Protein AF-A0A2S5KW12-F1 (afdb_monomer)

Sequence (351 aa):
MWIYDTLNYRIAWANEAGLQLWDSPHLQELSSRDFRLDMSRAVYLTLCQYLEEFRQGERLLKWWTLTPHGQPKRVLCQFSGIVMEDGHMAMLCEAPYQELASPAPARSASQSTMVALFGPQQQLISSNPIFNQTFRYQISQLRDLLEEDAECRFVLNQLQNHPVQINERVLSTSIGKRWHRLEFRYLDNHRSQLLLQAEDIHEQKVQEALAHRDSLTGLLSQPDFFAISTRQIASHAQLTLWRCQNWSAWQQSVGLSRSLRTIKLLADSLQQYLPALSPCTYLGKGDFLAVITPSTYTDRRYDTQLLAQAWIPARDNLGSPLRCPDYQCQQIPLAEHQFDLARAFDLLHQN

Structure (mmCIF, N/CA/C/O backbone):
data_AF-A0A2S5KW12-F1
#
_entry.id   AF-A0A2S5KW12-F1
#
loop_
_atom_site.group_PDB
_atom_site.id
_atom_site.type_symbol
_atom_site.label_atom_id
_atom_site.label_alt_id
_atom_site.label_comp_id
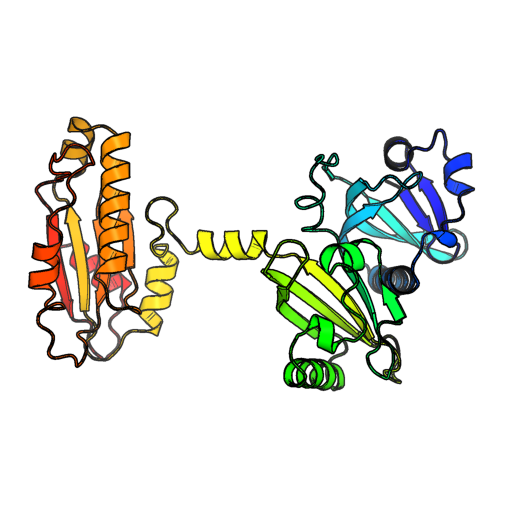_atom_site.label_asym_id
_atom_site.label_entity_id
_atom_site.label_seq_id
_atom_site.pdbx_PDB_ins_code
_atom_site.Cartn_x
_atom_site.Cartn_y
_atom_site.Cartn_z
_atom_site.occupancy
_atom_site.B_iso_or_equiv
_atom_site.auth_seq_id
_atom_site.auth_comp_id
_atom_site.auth_asym_id
_atom_site.auth_atom_id
_atom_site.pdbx_PDB_model_num
ATOM 1 N N . MET A 1 1 ? -11.799 18.143 11.447 1.00 94.88 1 MET A N 1
ATOM 2 C CA . MET A 1 1 ? -11.082 17.536 12.587 1.00 94.88 1 MET A CA 1
ATOM 3 C C . MET A 1 1 ? -12.104 16.962 13.550 1.00 94.88 1 MET A C 1
ATOM 5 O O . MET A 1 1 ? -13.139 17.591 13.756 1.00 94.88 1 MET A O 1
ATOM 9 N N . TRP A 1 2 ? -11.845 15.786 14.110 1.00 97.31 2 TRP A N 1
ATOM 10 C CA . TRP A 1 2 ? -12.689 15.167 15.134 1.00 97.31 2 TRP A CA 1
ATOM 11 C C . TRP A 1 2 ? -11.847 14.315 16.086 1.00 97.31 2 TRP A C 1
ATOM 13 O O . TRP A 1 2 ? -10.724 13.946 15.754 1.00 97.31 2 TRP A O 1
ATOM 23 N N . ILE A 1 3 ? -12.385 14.015 17.265 1.00 97.75 3 ILE A N 1
ATOM 24 C CA . ILE A 1 3 ? -11.786 13.106 18.245 1.00 97.75 3 ILE A CA 1
ATOM 25 C C . ILE A 1 3 ? -12.621 11.832 18.259 1.00 97.75 3 ILE A C 1
ATOM 27 O O . ILE A 1 3 ? -13.807 11.867 18.595 1.00 97.75 3 ILE A O 1
ATOM 31 N N . TYR A 1 4 ? -12.004 10.717 17.884 1.00 96.81 4 TYR A N 1
ATOM 32 C CA . TYR A 1 4 ? -12.604 9.394 17.975 1.00 96.81 4 TYR A CA 1
ATOM 33 C C . TYR A 1 4 ? -12.149 8.705 19.263 1.00 96.81 4 TYR A C 1
ATOM 35 O O . TYR A 1 4 ? -10.964 8.442 19.473 1.00 96.81 4 TYR A O 1
ATOM 43 N N . ASP A 1 5 ? -13.110 8.421 20.132 1.00 95.44 5 ASP A N 1
ATOM 44 C CA . ASP A 1 5 ? -12.923 7.696 21.378 1.00 95.44 5 ASP A CA 1
ATOM 45 C C . ASP A 1 5 ? -13.082 6.198 21.097 1.00 95.44 5 ASP A C 1
ATOM 47 O O . ASP A 1 5 ? -14.186 5.647 21.120 1.00 95.44 5 ASP A O 1
ATOM 51 N N . THR A 1 6 ? -11.962 5.549 20.771 1.00 94.12 6 THR A N 1
ATOM 52 C CA . THR A 1 6 ? -11.919 4.137 20.367 1.00 94.12 6 THR A CA 1
ATOM 53 C C . THR A 1 6 ? -12.461 3.200 21.443 1.00 94.12 6 THR A C 1
ATOM 55 O O . THR A 1 6 ? -13.082 2.196 21.104 1.00 94.12 6 THR A O 1
ATOM 58 N N . LEU A 1 7 ? -12.254 3.510 22.728 1.00 92.12 7 LEU A N 1
ATOM 59 C CA . LEU A 1 7 ? -12.681 2.642 23.830 1.00 92.12 7 LEU A CA 1
ATOM 60 C C . LEU A 1 7 ? -14.199 2.679 24.038 1.00 92.12 7 LEU A C 1
ATOM 62 O O . LEU A 1 7 ? -14.791 1.660 24.390 1.00 92.12 7 LEU A O 1
ATOM 66 N N . ASN A 1 8 ? -14.826 3.827 23.766 1.00 92.38 8 ASN A N 1
ATOM 67 C CA . ASN A 1 8 ? -16.270 4.023 23.910 1.00 92.38 8 ASN A CA 1
ATOM 68 C C . ASN A 1 8 ? -17.037 4.012 22.577 1.00 92.38 8 ASN A C 1
ATOM 70 O O . ASN A 1 8 ? -18.249 4.213 22.578 1.00 92.38 8 ASN A O 1
ATOM 74 N N . TYR A 1 9 ? -16.357 3.762 21.452 1.00 93.56 9 TYR A N 1
ATOM 75 C CA . TYR A 1 9 ? -16.940 3.675 20.107 1.00 93.56 9 TYR A CA 1
ATOM 76 C C . TYR A 1 9 ? -17.777 4.898 19.715 1.00 93.56 9 TYR A C 1
ATOM 78 O O . TYR A 1 9 ? -18.884 4.771 19.187 1.00 93.56 9 TYR A O 1
ATOM 86 N N . ARG A 1 10 ? -17.258 6.098 19.987 1.00 94.00 10 ARG A N 1
ATOM 87 C CA . ARG A 1 10 ? -17.966 7.357 19.720 1.00 94.00 10 ARG A CA 1
ATOM 88 C C . ARG A 1 10 ? -17.038 8.437 19.195 1.00 94.00 10 ARG A C 1
ATOM 90 O O . ARG A 1 10 ? -15.837 8.427 19.448 1.00 94.00 10 ARG A O 1
ATOM 97 N N . ILE A 1 11 ? -17.618 9.430 18.535 1.00 95.69 11 ILE A N 1
ATOM 98 C CA . ILE A 1 11 ? -16.925 10.685 18.243 1.00 95.69 11 ILE A CA 1
ATOM 99 C C . ILE A 1 11 ? -17.213 11.650 19.392 1.00 95.69 11 ILE A C 1
ATOM 101 O O . ILE A 1 11 ? -18.321 12.165 19.520 1.00 95.69 11 ILE A O 1
ATOM 105 N N . ALA A 1 12 ? -16.227 11.872 20.258 1.00 95.94 12 ALA A N 1
ATOM 106 C CA . ALA A 1 12 ? -16.391 12.692 21.460 1.00 95.94 12 ALA A CA 1
ATOM 107 C C . ALA A 1 12 ? -16.462 14.195 21.145 1.00 95.94 12 ALA A C 1
ATOM 109 O O . ALA A 1 12 ? -17.078 14.960 21.882 1.00 95.94 12 ALA A O 1
ATOM 110 N N . TRP A 1 13 ? -15.833 14.617 20.048 1.00 97.12 13 TRP A N 1
ATOM 111 C CA . TRP A 1 13 ? -15.790 16.011 19.624 1.00 97.12 13 TRP A CA 1
ATOM 112 C C . TRP A 1 13 ? -15.554 16.121 18.116 1.00 97.12 13 TRP A C 1
ATOM 114 O O . TRP A 1 13 ? -14.866 15.285 17.532 1.00 97.12 13 TRP A O 1
ATOM 124 N N . ALA A 1 14 ? -16.068 17.173 17.485 1.00 97.44 14 ALA A N 1
ATOM 125 C CA . ALA A 1 14 ? -15.759 17.540 16.107 1.00 97.44 14 ALA A CA 1
ATOM 126 C C . ALA A 1 14 ? -15.893 19.054 15.917 1.00 97.44 14 ALA A C 1
ATOM 128 O O . ALA A 1 14 ? -16.749 19.686 16.537 1.00 97.44 14 ALA A O 1
ATOM 129 N N . ASN A 1 15 ? -15.079 19.624 15.027 1.00 96.25 15 ASN A N 1
ATOM 130 C CA . ASN A 1 15 ? -15.312 20.982 14.533 1.00 96.25 15 ASN A CA 1
ATOM 131 C C . ASN A 1 15 ? -16.384 20.993 13.429 1.00 96.25 15 ASN A C 1
ATOM 133 O O . ASN A 1 15 ? -16.793 19.938 12.950 1.00 96.25 15 ASN A O 1
ATOM 137 N N . GLU A 1 16 ? -16.791 22.180 12.972 1.00 95.56 16 GLU A N 1
ATOM 138 C CA . GLU A 1 16 ? -17.826 22.340 11.934 1.00 95.56 16 GLU A CA 1
ATOM 139 C C . GLU A 1 16 ? -17.539 21.528 10.663 1.00 95.56 16 GLU A C 1
ATOM 141 O O . GLU A 1 16 ? -18.400 20.792 10.187 1.00 95.56 16 GLU A O 1
ATOM 146 N N . ALA A 1 17 ? -16.305 21.577 10.152 1.00 93.00 17 ALA A N 1
ATOM 147 C CA . ALA A 1 17 ? -15.907 20.781 8.990 1.00 93.00 17 ALA A CA 1
ATOM 148 C C . ALA A 1 17 ? -15.962 19.264 9.266 1.00 93.00 17 ALA A C 1
ATOM 150 O O . ALA A 1 17 ? -16.296 18.478 8.385 1.00 93.00 17 ALA A O 1
ATOM 151 N N . GLY A 1 18 ? -15.655 18.834 10.494 1.00 93.88 18 GLY A N 1
ATOM 152 C CA . GLY A 1 18 ? -15.816 17.448 10.929 1.00 93.88 18 GLY A CA 1
ATOM 153 C C . GLY A 1 18 ? -17.284 17.018 10.973 1.00 93.88 18 GLY A C 1
ATOM 154 O O . GLY A 1 18 ? -17.602 15.929 10.506 1.00 93.88 18 GLY A O 1
ATOM 155 N N . LEU A 1 19 ? -18.182 17.879 11.460 1.00 95.06 19 LEU A N 1
ATOM 156 C CA . LEU A 1 19 ? -19.628 17.626 11.448 1.00 95.06 19 LEU A CA 1
ATOM 157 C C . LEU A 1 19 ? -20.152 17.462 10.016 1.00 95.06 19 LEU A C 1
ATOM 159 O O . LEU A 1 19 ? -20.868 16.503 9.737 1.00 95.06 19 LEU A O 1
ATOM 163 N N . GLN A 1 20 ? -19.727 18.334 9.097 1.00 92.62 20 GLN A N 1
ATOM 164 C CA . GLN A 1 20 ? -20.056 18.224 7.671 1.00 92.62 20 GLN A CA 1
ATOM 165 C C . GLN A 1 20 ? -19.516 16.928 7.055 1.00 92.62 20 GLN A C 1
ATOM 167 O O . GLN A 1 20 ? -20.229 16.233 6.334 1.00 92.62 20 GLN A O 1
ATOM 172 N N . LEU A 1 21 ? -18.268 16.559 7.363 1.00 91.06 21 LEU A N 1
ATOM 173 C CA . LEU A 1 21 ? -17.680 15.312 6.875 1.00 91.06 21 LEU A CA 1
ATOM 174 C C . LEU A 1 21 ? -18.490 14.094 7.338 1.00 91.06 21 LEU A C 1
ATOM 176 O O . LEU A 1 21 ? -18.748 13.194 6.538 1.00 91.06 21 LEU A O 1
ATOM 180 N N . TRP A 1 22 ? -18.937 14.093 8.592 1.00 92.62 22 TRP A N 1
ATOM 181 C CA . TRP A 1 22 ? -19.727 13.018 9.188 1.00 92.62 22 TRP A CA 1
ATOM 182 C C . TRP A 1 22 ? -21.242 13.116 8.932 1.00 92.62 22 TRP A C 1
ATOM 184 O O . TRP A 1 22 ? -21.995 12.323 9.501 1.00 92.62 22 TRP A O 1
ATOM 194 N N . ASP A 1 23 ? -21.699 14.047 8.087 1.00 93.19 23 ASP A N 1
ATOM 195 C CA . ASP A 1 23 ? -23.122 14.323 7.829 1.00 93.19 23 ASP A CA 1
ATOM 196 C C . ASP A 1 23 ? -23.934 14.438 9.131 1.00 93.19 23 ASP A C 1
ATOM 198 O O . ASP A 1 23 ? -24.926 13.737 9.353 1.00 93.19 23 ASP A O 1
ATOM 202 N N . SER A 1 24 ? -23.460 15.278 10.048 1.00 94.81 24 SER A N 1
ATOM 203 C CA . SER A 1 24 ? -24.107 15.545 11.330 1.00 94.81 24 SER A CA 1
ATOM 204 C C . SER A 1 24 ? -24.544 17.009 11.430 1.00 94.81 24 SER A C 1
ATOM 206 O O . SER A 1 24 ? -23.748 17.897 11.114 1.00 94.81 24 SER A O 1
ATOM 208 N N . PRO A 1 25 ? -25.777 17.298 11.888 1.00 93.75 25 PRO A N 1
ATOM 209 C CA . PRO A 1 25 ? -26.252 18.669 12.047 1.00 93.75 25 PRO A CA 1
ATOM 210 C C . PRO A 1 25 ? -25.594 19.399 13.226 1.00 93.75 25 PRO A C 1
ATOM 212 O O . PRO A 1 25 ? -25.503 20.624 13.205 1.00 93.75 25 PRO A O 1
ATOM 215 N N . HIS A 1 26 ? -25.154 18.680 14.264 1.00 95.75 26 HIS A N 1
ATOM 216 C CA . HIS A 1 26 ? -24.514 19.260 15.446 1.00 95.75 26 HIS A CA 1
ATOM 217 C C . HIS A 1 26 ? -23.807 18.191 16.287 1.00 95.75 26 HIS A C 1
ATOM 219 O O . HIS A 1 26 ? -24.162 17.013 16.262 1.00 95.75 26 HIS A O 1
ATOM 225 N N . LEU A 1 27 ? -22.857 18.623 17.121 1.00 96.44 27 LEU A N 1
ATOM 226 C CA . LEU A 1 27 ? -22.022 17.728 17.927 1.00 96.44 27 LEU A CA 1
ATOM 227 C C . LEU A 1 27 ? -22.822 16.744 18.792 1.00 96.44 27 LEU A C 1
ATOM 229 O O . LEU A 1 27 ? -22.478 15.570 18.855 1.00 96.44 27 LEU A O 1
ATOM 233 N N . GLN A 1 28 ? -23.914 17.197 19.412 1.00 96.00 28 GLN A N 1
ATOM 234 C CA . GLN A 1 28 ? -24.721 16.334 20.277 1.00 96.00 28 GLN A CA 1
ATOM 235 C C . GLN A 1 28 ? -25.308 15.119 19.537 1.00 96.00 28 GLN A C 1
ATOM 237 O O . GLN A 1 28 ? -25.414 14.050 20.130 1.00 96.00 28 GLN A O 1
ATOM 242 N N . GLU A 1 29 ? -25.653 15.257 18.251 1.00 95.56 29 GLU A N 1
ATOM 243 C CA . GLU A 1 29 ? -26.130 14.131 17.445 1.00 95.56 29 GLU A CA 1
ATOM 244 C C . GLU A 1 29 ? -24.957 13.202 17.123 1.00 95.56 29 GLU A C 1
ATOM 246 O O . GLU A 1 29 ? -25.038 12.011 17.419 1.00 95.56 29 GLU A O 1
ATOM 251 N N . LEU A 1 30 ? -23.834 13.745 16.634 1.00 94.94 30 LEU A N 1
ATOM 252 C CA . LEU A 1 30 ? -22.656 12.951 16.275 1.00 94.94 30 LEU A CA 1
ATOM 253 C C . LEU A 1 30 ? -22.110 12.125 17.449 1.00 94.94 30 LEU A C 1
ATOM 255 O O . LEU A 1 30 ? -21.782 10.951 17.282 1.00 94.94 30 LEU A O 1
ATOM 259 N N . SER A 1 31 ? -22.039 12.723 18.638 1.00 94.12 31 SER A N 1
ATOM 260 C CA . SER A 1 31 ? -21.538 12.069 19.851 1.00 94.12 31 SER A CA 1
ATOM 261 C C . SER A 1 31 ? -22.504 11.050 20.450 1.00 94.12 31 SER A C 1
ATOM 263 O O . SER A 1 31 ? -22.084 10.244 21.279 1.00 94.12 31 SER A O 1
ATOM 265 N N . SER A 1 32 ? -23.776 11.072 20.043 1.00 92.81 32 SER A N 1
ATOM 266 C CA . SER A 1 32 ? -24.777 10.080 20.453 1.00 92.81 32 SER A CA 1
ATOM 267 C C . SER A 1 32 ? -24.775 8.816 19.587 1.00 92.81 32 SER A C 1
ATOM 269 O O . SER A 1 32 ? -25.374 7.814 19.978 1.00 92.81 32 SER A O 1
ATOM 271 N N . ARG A 1 33 ? -24.101 8.842 18.427 1.00 91.25 33 ARG A N 1
ATOM 272 C CA . ARG A 1 33 ? -23.994 7.683 17.533 1.00 91.25 33 ARG A CA 1
ATOM 273 C C . ARG A 1 33 ? -23.162 6.578 18.185 1.00 91.25 33 ARG A C 1
ATOM 275 O O . ARG A 1 33 ? -22.079 6.840 18.706 1.00 91.25 33 ARG A O 1
ATOM 282 N N . ASP A 1 34 ? -23.644 5.342 18.090 1.00 86.19 34 ASP A N 1
ATOM 283 C CA . ASP A 1 34 ? -22.898 4.154 18.508 1.00 86.19 34 ASP A CA 1
ATOM 284 C C . ASP A 1 34 ? -22.205 3.514 17.301 1.00 86.19 34 ASP A C 1
ATOM 286 O O . ASP A 1 34 ? -22.849 2.890 16.458 1.00 86.19 34 ASP A O 1
ATOM 290 N N . PHE A 1 35 ? -20.881 3.653 17.220 1.00 88.19 35 PHE A N 1
ATOM 291 C CA . PHE A 1 35 ? -20.097 3.122 16.103 1.00 88.19 35 PHE A CA 1
ATOM 292 C C . PHE A 1 35 ? -19.776 1.627 16.241 1.00 88.19 35 PHE A C 1
ATOM 294 O O . PHE A 1 35 ? -19.120 1.070 15.364 1.00 88.19 35 PHE A O 1
ATOM 301 N N . ARG A 1 36 ? -20.236 0.939 17.299 1.00 86.38 36 ARG A N 1
ATOM 302 C CA . ARG A 1 36 ? -19.991 -0.506 17.482 1.00 86.38 36 ARG A CA 1
ATOM 303 C C . ARG A 1 36 ? -20.537 -1.365 16.350 1.00 86.38 36 ARG A C 1
ATOM 305 O O . ARG A 1 36 ? -19.890 -2.339 15.983 1.00 86.38 36 ARG A O 1
ATOM 312 N N . LEU A 1 37 ? -21.715 -1.028 15.824 1.00 77.12 37 LEU A N 1
ATOM 313 C CA . LEU A 1 37 ? -22.412 -1.859 14.835 1.00 77.12 37 LEU A CA 1
ATOM 314 C C . LEU A 1 37 ? -21.664 -1.930 13.498 1.00 77.12 37 LEU A C 1
ATOM 316 O O . LEU A 1 37 ? -21.592 -2.997 12.893 1.00 77.12 37 LEU A O 1
ATOM 320 N N . ASP A 1 38 ? -21.060 -0.819 13.083 1.00 75.75 38 ASP A N 1
ATOM 321 C CA . ASP A 1 38 ? -20.322 -0.723 11.820 1.00 75.75 38 ASP A CA 1
ATOM 322 C C . ASP A 1 38 ? -18.832 -1.084 11.976 1.00 75.75 38 ASP A C 1
ATOM 324 O O . ASP A 1 38 ? -18.109 -1.273 10.992 1.00 75.75 38 ASP A O 1
ATOM 328 N N . MET A 1 39 ? -18.346 -1.196 13.217 1.00 85.31 39 MET A N 1
ATOM 329 C CA . MET A 1 39 ? -16.940 -1.438 13.519 1.00 85.31 39 MET A CA 1
ATOM 330 C C . MET A 1 39 ? -16.604 -2.930 13.494 1.00 85.31 39 MET A C 1
ATOM 332 O O . MET A 1 39 ? -16.881 -3.678 14.431 1.00 85.31 39 MET A O 1
ATOM 336 N N . SER A 1 40 ? -15.905 -3.371 12.446 1.00 91.12 40 SER A N 1
ATOM 337 C CA . SER A 1 40 ? -15.339 -4.725 12.431 1.00 91.12 40 SER A CA 1
ATOM 338 C C . SER A 1 40 ? -14.285 -4.900 13.537 1.00 91.12 40 SER A C 1
ATOM 340 O O . SER A 1 40 ? -13.523 -3.977 13.846 1.00 91.12 40 SER A O 1
ATOM 342 N N . ARG A 1 41 ? -14.167 -6.117 14.083 1.00 92.25 41 ARG A N 1
ATOM 343 C CA . ARG A 1 41 ? -13.150 -6.451 15.097 1.00 92.25 41 ARG A CA 1
ATOM 344 C C . ARG A 1 41 ? -11.730 -6.142 14.609 1.00 92.25 41 ARG A C 1
ATOM 346 O O . ARG A 1 41 ? -10.902 -5.684 15.388 1.00 92.25 41 ARG A O 1
ATOM 353 N N . ALA A 1 42 ? -11.458 -6.369 13.325 1.00 93.25 42 ALA A N 1
ATOM 354 C CA . ALA A 1 42 ? -10.163 -6.077 12.716 1.00 93.25 42 ALA A CA 1
ATOM 355 C C . ALA A 1 42 ? -9.820 -4.574 12.769 1.00 93.25 42 ALA A C 1
ATOM 357 O O . ALA A 1 42 ? -8.700 -4.206 13.128 1.00 93.25 42 ALA A O 1
ATOM 358 N N . VAL A 1 43 ? -10.794 -3.701 12.479 1.00 93.38 43 VAL A N 1
ATOM 359 C CA . VAL A 1 43 ? -10.601 -2.241 12.552 1.00 93.38 43 VAL A CA 1
ATOM 360 C C . VAL A 1 43 ? -10.426 -1.790 13.996 1.00 93.38 43 VAL A C 1
ATOM 362 O O . VAL A 1 43 ? -9.505 -1.028 14.266 1.00 93.38 43 VAL A O 1
ATOM 365 N N . TYR A 1 44 ? -11.227 -2.300 14.937 1.00 94.19 44 TYR A N 1
ATOM 366 C CA . TYR A 1 44 ? -11.054 -1.979 16.358 1.00 94.19 44 TYR A CA 1
ATOM 367 C C . TYR A 1 44 ? -9.630 -2.288 16.849 1.00 94.19 44 TYR A C 1
ATOM 369 O O . TYR A 1 44 ? -8.976 -1.426 17.429 1.00 94.19 44 TYR A O 1
ATOM 377 N N . LEU A 1 45 ? -9.110 -3.481 16.545 1.00 93.62 45 LEU A N 1
ATOM 378 C CA . LEU A 1 45 ? -7.763 -3.895 16.959 1.00 93.62 45 LEU A CA 1
ATOM 379 C C . LEU A 1 45 ? -6.663 -3.061 16.289 1.00 93.62 45 LEU A C 1
ATOM 381 O O . LEU A 1 45 ? -5.664 -2.739 16.928 1.00 93.62 45 LEU A O 1
ATOM 385 N N . THR A 1 46 ? -6.876 -2.651 15.037 1.00 94.44 46 THR A N 1
ATOM 386 C CA . THR A 1 46 ? -5.995 -1.698 14.344 1.00 94.44 46 THR A CA 1
ATOM 387 C C . THR A 1 46 ? -5.977 -0.340 15.040 1.00 94.44 46 THR A C 1
ATOM 389 O O . THR A 1 46 ? -4.913 0.225 15.263 1.00 94.44 46 THR A O 1
ATOM 392 N N . LEU A 1 47 ? -7.140 0.172 15.446 1.00 94.69 47 LEU A N 1
ATOM 393 C CA . LEU A 1 47 ? -7.217 1.432 16.178 1.00 94.69 47 LEU A CA 1
ATOM 394 C C . LEU A 1 47 ? -6.566 1.343 17.557 1.00 94.69 47 LEU A C 1
ATOM 396 O O . LEU A 1 47 ? -5.894 2.285 17.960 1.00 94.69 47 LEU A O 1
ATOM 400 N N . CYS A 1 48 ? -6.708 0.220 18.263 1.00 94.12 48 CYS A N 1
ATOM 401 C CA . CYS A 1 48 ? -5.982 -0.014 19.510 1.00 94.12 48 CYS A CA 1
ATOM 402 C C . CYS A 1 48 ? -4.461 0.008 19.301 1.00 94.12 48 CYS A C 1
ATOM 404 O O . CYS A 1 48 ? -3.765 0.618 20.107 1.00 94.12 48 CYS A O 1
ATOM 406 N N . GLN A 1 49 ? -3.952 -0.587 18.214 1.00 92.00 49 GLN A N 1
ATOM 407 C CA . GLN A 1 49 ? -2.531 -0.495 17.859 1.00 92.00 49 GLN A CA 1
ATOM 408 C C . GLN A 1 49 ? -2.109 0.966 17.658 1.00 92.00 49 GLN A C 1
ATOM 410 O O . GLN A 1 49 ? -1.099 1.389 18.214 1.00 92.00 49 GLN A O 1
ATOM 415 N N . TYR A 1 50 ? -2.901 1.753 16.927 1.00 94.88 50 TYR A N 1
ATOM 416 C CA . TYR A 1 50 ? -2.607 3.171 16.728 1.00 94.88 50 TYR A CA 1
ATOM 417 C C . TYR A 1 50 ? -2.565 3.941 18.054 1.00 94.88 50 TYR A C 1
ATOM 419 O O . TYR A 1 50 ? -1.672 4.758 18.245 1.00 94.88 50 TYR A O 1
ATOM 427 N N . LEU A 1 51 ? -3.454 3.643 19.012 1.00 96.00 51 LEU A N 1
ATOM 428 C CA . LEU A 1 51 ? -3.390 4.259 20.344 1.00 96.00 51 LEU A CA 1
ATOM 429 C C . LEU A 1 51 ? -2.072 3.955 21.076 1.00 96.00 51 LEU A C 1
ATOM 431 O O . LEU A 1 51 ? -1.549 4.845 21.745 1.00 96.00 51 LEU A O 1
ATOM 435 N N . GLU A 1 52 ? -1.525 2.739 20.957 1.00 93.31 52 GLU A N 1
ATOM 436 C CA . GLU A 1 52 ? -0.207 2.411 21.527 1.00 93.31 52 GLU A CA 1
ATOM 437 C C . GLU A 1 52 ? 0.918 3.218 20.870 1.00 93.31 52 GLU A C 1
ATOM 439 O O . GLU A 1 52 ? 1.782 3.747 21.567 1.00 93.31 52 GLU A O 1
ATOM 444 N N . GLU A 1 53 ? 0.886 3.368 19.546 1.00 93.25 53 GLU A N 1
ATOM 445 C CA . GLU A 1 53 ? 1.856 4.183 18.805 1.00 93.25 53 GLU A CA 1
ATOM 446 C C . GLU A 1 53 ? 1.752 5.662 19.212 1.00 93.25 53 GLU A C 1
ATOM 448 O O . GLU A 1 53 ? 2.757 6.320 19.482 1.00 93.25 53 GLU A O 1
ATOM 453 N N . PHE A 1 54 ? 0.535 6.177 19.388 1.00 96.62 54 PHE A N 1
ATOM 454 C CA . PHE A 1 54 ? 0.321 7.552 19.833 1.00 96.62 54 PHE A CA 1
ATOM 455 C C . PHE A 1 54 ? 0.808 7.814 21.260 1.00 96.62 54 PHE A C 1
ATOM 457 O O . PHE A 1 54 ? 1.247 8.927 21.552 1.00 96.62 54 PHE A O 1
ATOM 464 N N . ARG A 1 55 ? 0.791 6.810 22.151 1.00 94.94 55 ARG A N 1
ATOM 465 C CA . ARG A 1 55 ? 1.418 6.929 23.483 1.00 94.94 55 ARG A CA 1
ATOM 466 C C . ARG A 1 55 ? 2.927 7.152 23.398 1.00 94.94 55 ARG A C 1
ATOM 468 O O . ARG A 1 55 ? 3.486 7.747 24.312 1.00 94.94 55 ARG A O 1
ATOM 475 N N . GLN A 1 56 ? 3.563 6.724 22.308 1.00 94.25 56 GLN A N 1
ATOM 476 C CA . GLN A 1 56 ? 4.979 6.974 22.028 1.00 94.25 56 GLN A CA 1
ATOM 477 C C . GLN A 1 56 ? 5.220 8.305 21.292 1.00 94.25 56 GLN A C 1
ATOM 479 O O . GLN A 1 56 ? 6.361 8.641 20.989 1.00 94.25 56 GLN A O 1
ATOM 484 N N . GLY A 1 57 ? 4.168 9.089 21.028 1.00 93.12 57 GLY A N 1
ATOM 485 C CA . GLY A 1 57 ? 4.254 10.374 20.329 1.00 93.12 57 GLY A CA 1
ATOM 486 C C . GLY A 1 57 ? 4.202 10.274 18.802 1.00 93.12 57 GLY A C 1
ATOM 487 O O . GLY A 1 57 ? 4.383 11.290 18.127 1.00 93.12 57 GLY A O 1
ATOM 488 N N . GLU A 1 58 ? 3.932 9.086 18.258 1.00 94.12 58 GLU A N 1
ATOM 489 C CA . GLU A 1 58 ? 3.850 8.869 16.814 1.00 94.12 58 GLU A CA 1
ATOM 490 C C . GLU A 1 58 ? 2.641 9.575 16.186 1.00 94.12 58 GLU A C 1
ATOM 492 O O . GLU A 1 58 ? 1.624 9.861 16.830 1.00 94.12 58 GLU A O 1
ATOM 497 N N . ARG A 1 59 ? 2.750 9.842 14.882 1.00 93.81 59 ARG A N 1
ATOM 498 C CA . ARG A 1 59 ? 1.662 10.363 14.048 1.00 93.81 59 ARG A CA 1
ATOM 499 C C . ARG A 1 59 ? 1.565 9.536 12.780 1.00 93.81 59 ARG A C 1
ATOM 501 O O . ARG A 1 59 ? 2.578 9.223 12.164 1.00 93.81 59 ARG A O 1
ATOM 508 N N . LEU A 1 60 ? 0.343 9.228 12.363 1.00 91.62 60 LEU A N 1
ATOM 509 C CA . LEU A 1 60 ? 0.087 8.367 11.212 1.00 91.62 60 LEU A CA 1
ATOM 510 C C . LEU A 1 60 ? -0.641 9.137 10.122 1.00 91.62 60 LEU A C 1
ATOM 512 O O . LEU A 1 60 ? -1.581 9.867 10.406 1.00 91.62 60 LEU A O 1
ATOM 516 N N . LEU A 1 61 ? -0.244 8.937 8.870 1.00 89.19 61 LEU A N 1
ATOM 517 C CA . LEU A 1 61 ? -0.960 9.446 7.705 1.00 89.19 61 LEU A CA 1
ATOM 518 C C . LEU A 1 61 ? -1.517 8.251 6.930 1.00 89.19 61 LEU A C 1
ATOM 520 O O . LEU A 1 61 ? -0.749 7.456 6.391 1.00 89.19 61 LEU A O 1
ATOM 524 N N . LYS A 1 62 ? -2.842 8.094 6.911 1.00 88.62 62 LYS A N 1
ATOM 525 C CA . LYS A 1 62 ? -3.518 6.925 6.334 1.00 88.62 62 LYS A CA 1
ATOM 526 C C . LYS A 1 62 ? -4.765 7.335 5.566 1.00 88.62 62 LYS A C 1
ATOM 528 O O . LYS A 1 62 ? -5.531 8.193 5.998 1.00 88.62 62 LYS A O 1
ATOM 533 N N . TRP A 1 63 ? -5.008 6.677 4.442 1.00 86.88 63 TRP A N 1
ATOM 534 C CA . TRP A 1 63 ? -6.279 6.787 3.737 1.00 86.88 63 TRP A CA 1
ATOM 535 C C . TRP A 1 63 ? -7.338 5.932 4.420 1.00 86.88 63 TRP A C 1
ATOM 537 O O . TRP A 1 63 ? -7.189 4.718 4.561 1.00 86.88 63 TRP A O 1
ATOM 547 N N . TRP A 1 64 ? -8.456 6.548 4.771 1.00 89.31 64 TRP A N 1
ATOM 548 C CA . TRP A 1 64 ? -9.550 5.896 5.473 1.00 89.31 64 TRP A CA 1
ATOM 549 C C . TRP A 1 64 ? -10.869 6.062 4.725 1.00 89.31 64 TRP A C 1
ATOM 551 O O . TRP A 1 64 ? -11.111 7.075 4.069 1.00 89.31 64 TRP A O 1
ATOM 561 N N . THR A 1 65 ? -11.719 5.039 4.806 1.00 88.19 65 THR A N 1
ATOM 562 C CA . THR A 1 65 ? -13.102 5.104 4.323 1.00 88.19 65 THR A CA 1
ATOM 563 C C . THR A 1 65 ? -14.014 5.278 5.530 1.00 88.19 65 THR A C 1
ATOM 565 O O . THR A 1 65 ? -14.151 4.364 6.338 1.00 88.19 65 THR A O 1
ATOM 568 N N . LEU A 1 66 ? -14.619 6.456 5.650 1.00 87.88 66 LEU A N 1
ATOM 569 C CA . LEU A 1 66 ? -15.663 6.755 6.629 1.00 87.88 66 LEU A CA 1
ATOM 570 C C . LEU A 1 66 ? -17.021 6.414 6.018 1.00 87.88 66 LEU A C 1
ATOM 572 O O . LEU A 1 66 ? -17.185 6.555 4.813 1.00 87.88 66 LEU A O 1
ATOM 576 N N . THR A 1 67 ? -18.008 6.014 6.815 1.00 86.25 67 THR A N 1
ATOM 577 C CA . THR A 1 67 ? -19.349 5.655 6.311 1.00 86.25 67 THR A CA 1
ATOM 578 C C . THR A 1 67 ? -20.474 6.413 7.026 1.00 86.25 67 THR A C 1
ATOM 580 O O . THR A 1 67 ? -21.350 5.781 7.619 1.00 86.25 67 THR A O 1
ATOM 583 N N . PRO A 1 68 ? -20.482 7.762 7.024 1.00 87.19 68 PRO A N 1
ATOM 584 C CA . PRO A 1 68 ? -21.596 8.530 7.586 1.00 87.19 68 PRO A CA 1
ATOM 585 C C . PRO A 1 68 ? -22.926 8.144 6.924 1.00 87.19 68 PRO A C 1
ATOM 587 O O . PRO A 1 68 ? -23.033 8.145 5.701 1.00 87.19 68 PRO A O 1
ATOM 590 N N . HIS A 1 69 ? -23.929 7.768 7.724 1.00 83.56 69 HIS A N 1
ATOM 591 C CA . HIS A 1 69 ? -25.232 7.260 7.247 1.00 83.56 69 HIS A CA 1
ATOM 592 C C . HIS A 1 69 ? -25.120 6.151 6.185 1.00 83.56 69 HIS A C 1
ATOM 594 O O . HIS A 1 69 ? -25.914 6.080 5.246 1.00 83.56 69 HIS A O 1
ATOM 600 N N . GLY A 1 70 ? -24.090 5.306 6.295 1.00 80.88 70 GLY A N 1
ATOM 601 C CA . GLY A 1 70 ? -23.813 4.234 5.337 1.00 80.88 70 GLY A CA 1
ATOM 602 C C . GLY A 1 70 ? -23.235 4.700 3.995 1.00 80.88 70 GLY A C 1
ATOM 603 O O . GLY A 1 70 ? -23.008 3.867 3.120 1.00 80.88 70 GLY A O 1
ATOM 604 N N . GLN A 1 71 ? -22.968 5.997 3.814 1.00 82.38 71 GLN A N 1
ATOM 605 C CA . GLN A 1 71 ? -22.383 6.548 2.591 1.00 82.38 71 GLN A CA 1
ATOM 606 C C . GLN A 1 71 ? -20.855 6.593 2.697 1.00 82.38 71 GLN A C 1
ATOM 608 O O . GLN A 1 71 ? -20.329 7.354 3.509 1.00 82.38 71 GLN A O 1
ATOM 613 N N . PRO A 1 72 ? -20.109 5.806 1.901 1.00 84.19 72 PRO A N 1
ATOM 614 C CA . PRO A 1 72 ? -18.657 5.776 1.990 1.00 84.19 72 PRO A CA 1
ATOM 615 C C . PRO A 1 72 ? -18.032 7.085 1.485 1.00 84.19 72 PRO A C 1
ATOM 617 O O . PRO A 1 72 ? -18.223 7.487 0.337 1.00 84.19 72 PRO A O 1
ATOM 620 N N . LYS A 1 73 ? -17.228 7.725 2.334 1.00 86.00 73 LYS A N 1
ATOM 621 C CA . LYS A 1 73 ? -16.395 8.892 2.033 1.00 86.00 73 LYS A CA 1
ATOM 622 C C . LYS A 1 73 ? -14.928 8.539 2.256 1.00 86.00 73 LYS A C 1
ATOM 624 O O . LYS A 1 73 ? -14.544 8.133 3.353 1.00 86.00 73 LYS A O 1
ATOM 629 N N . ARG A 1 74 ? -14.101 8.714 1.224 1.00 83.12 74 ARG A N 1
ATOM 630 C CA . ARG A 1 74 ? -12.655 8.472 1.296 1.00 83.12 74 ARG A CA 1
ATOM 631 C C . ARG A 1 74 ? -11.924 9.753 1.689 1.00 83.12 74 ARG A C 1
ATOM 633 O O . ARG A 1 74 ? -12.087 10.790 1.046 1.00 83.12 74 ARG A O 1
ATOM 640 N N . VAL A 1 75 ? -11.106 9.670 2.732 1.00 87.12 75 VAL A N 1
ATOM 641 C CA . VAL A 1 75 ? -10.355 10.804 3.282 1.00 87.12 75 VAL A CA 1
ATOM 642 C C . VAL A 1 75 ? -8.931 10.399 3.616 1.00 87.12 75 VAL A C 1
ATOM 644 O O . VAL A 1 75 ? -8.688 9.295 4.106 1.00 87.12 75 VAL A O 1
ATOM 647 N N . LEU A 1 76 ? -7.985 11.292 3.342 1.00 87.88 76 LEU A N 1
ATOM 648 C CA . L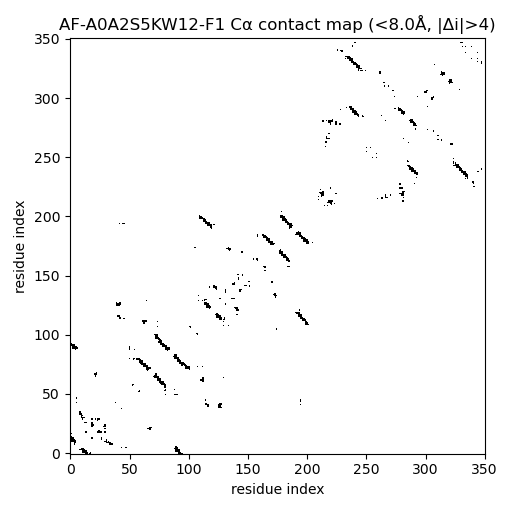EU A 1 76 ? -6.628 11.151 3.849 1.00 87.88 76 LEU A CA 1
ATOM 649 C C . LEU A 1 76 ? -6.624 11.716 5.264 1.00 87.88 76 LEU A C 1
ATOM 651 O O . LEU A 1 76 ? -6.873 12.907 5.442 1.00 87.88 76 LEU A O 1
ATOM 655 N N . CYS A 1 77 ? -6.372 10.865 6.250 1.00 91.75 77 CYS A N 1
ATOM 656 C CA . CYS A 1 77 ? -6.384 11.233 7.654 1.00 91.75 77 CYS A CA 1
ATOM 657 C C . CYS A 1 77 ? -4.969 11.288 8.214 1.00 91.75 77 CYS A C 1
ATOM 659 O O . CYS A 1 77 ? -4.213 10.323 8.107 1.00 91.75 77 CYS A O 1
ATOM 661 N N . GLN A 1 78 ? -4.648 12.392 8.875 1.00 94.31 78 GLN A N 1
ATOM 662 C CA . GLN A 1 78 ? -3.569 12.458 9.842 1.00 94.31 78 GLN A CA 1
ATOM 663 C C . GLN A 1 78 ? -4.143 12.109 11.221 1.00 94.31 78 GLN A C 1
ATOM 665 O O . GLN A 1 78 ? -5.053 12.779 11.716 1.00 94.31 78 GLN A O 1
ATOM 670 N N . PHE A 1 79 ? -3.630 11.040 11.820 1.00 96.44 79 PHE A N 1
ATOM 671 C CA . PHE A 1 79 ? -4.002 10.567 13.144 1.00 96.44 79 PHE A CA 1
ATOM 672 C C . PHE A 1 79 ? -2.897 10.851 14.156 1.00 96.44 79 PHE A C 1
ATOM 674 O O . PHE A 1 79 ? -1.709 10.672 13.874 1.00 96.44 79 PHE A O 1
ATOM 681 N N . SER A 1 80 ? -3.301 11.272 15.348 1.00 97.38 80 SER A N 1
ATOM 682 C CA . SER A 1 80 ? -2.420 11.432 16.504 1.00 97.38 80 SER A CA 1
ATOM 683 C C . SER A 1 80 ? -3.182 11.174 17.805 1.00 97.38 80 SER A C 1
ATOM 685 O O . SER A 1 80 ? -4.407 11.047 17.804 1.00 97.38 80 SER A O 1
ATOM 687 N N . GLY A 1 81 ? -2.462 11.067 18.921 1.00 97.25 81 GLY A N 1
ATOM 688 C CA . GLY A 1 81 ? -3.062 10.851 20.237 1.00 97.25 81 GLY A CA 1
ATOM 689 C C . GLY A 1 81 ? -3.519 12.136 20.907 1.00 97.25 81 GLY A C 1
ATOM 690 O O . GLY A 1 81 ? -2.843 13.161 20.833 1.00 97.25 81 GLY A O 1
ATOM 691 N N . ILE A 1 82 ? -4.632 12.050 21.630 1.00 97.06 82 ILE A N 1
ATOM 692 C CA . ILE A 1 82 ? -5.044 13.052 22.610 1.00 97.06 82 ILE A CA 1
ATOM 693 C C . ILE A 1 82 ? -5.474 12.355 23.901 1.00 97.06 82 ILE A C 1
ATOM 695 O O . ILE A 1 82 ? -6.199 11.362 23.867 1.00 97.06 82 ILE A O 1
ATOM 699 N N . VAL A 1 83 ? -5.008 12.859 25.042 1.00 96.81 83 VAL A N 1
ATOM 700 C CA . VAL A 1 83 ? -5.392 12.336 26.359 1.00 96.81 83 VAL A CA 1
ATOM 701 C C . VAL A 1 83 ? -6.707 12.988 26.777 1.00 96.81 83 VAL A C 1
ATOM 703 O O . VAL A 1 83 ? -6.816 14.214 26.782 1.00 96.81 83 VAL A O 1
ATOM 706 N N . MET A 1 84 ? -7.703 12.162 27.091 1.00 95.38 84 MET A N 1
ATOM 707 C CA . MET A 1 84 ? -9.023 12.589 27.557 1.00 95.38 84 MET A CA 1
ATOM 708 C C . MET A 1 84 ? -8.982 12.988 29.045 1.00 95.38 84 MET A C 1
ATOM 710 O O . MET A 1 84 ? -7.996 12.737 29.736 1.00 95.38 84 MET A O 1
ATOM 714 N N . GLU A 1 85 ? -10.045 13.617 29.556 1.00 93.00 85 GLU A N 1
ATOM 715 C CA . GLU A 1 85 ? -10.109 14.120 30.945 1.00 93.00 85 GLU A CA 1
ATOM 716 C C . GLU A 1 85 ? -9.945 13.020 32.011 1.00 93.00 85 GLU A C 1
ATOM 718 O O . GLU A 1 85 ? -9.373 13.253 33.072 1.00 93.00 85 GLU A O 1
ATOM 723 N N . ASP A 1 86 ? -10.411 11.812 31.712 1.00 93.00 86 ASP A N 1
ATOM 724 C CA . ASP A 1 86 ? -10.283 10.587 32.509 1.00 93.00 86 ASP A CA 1
ATOM 725 C C . ASP A 1 86 ? -8.941 9.857 32.306 1.00 93.00 86 ASP A C 1
ATOM 727 O O . ASP A 1 86 ? -8.680 8.829 32.933 1.00 93.00 86 ASP A O 1
ATOM 731 N N . GLY A 1 87 ? -8.053 10.406 31.475 1.00 93.19 87 GLY A N 1
ATOM 732 C CA . GLY A 1 87 ? -6.670 9.966 31.323 1.00 93.19 87 GLY A CA 1
ATOM 733 C C . GLY A 1 87 ? -6.439 8.870 30.284 1.00 93.19 87 GLY A C 1
ATOM 734 O O . GLY A 1 87 ? -5.280 8.516 30.046 1.00 93.19 87 GLY A O 1
ATOM 735 N N . HIS A 1 88 ? -7.475 8.328 29.629 1.00 94.25 88 HIS A N 1
ATOM 736 C CA . HIS A 1 88 ? -7.247 7.400 28.516 1.00 94.25 88 HIS A CA 1
ATOM 737 C C . HIS A 1 88 ? -6.886 8.132 27.223 1.00 94.25 88 HIS A C 1
ATOM 739 O O . HIS A 1 88 ? -7.161 9.316 27.028 1.00 94.25 88 HIS A O 1
ATOM 745 N N . MET A 1 89 ? -6.245 7.392 26.318 1.00 96.44 89 MET A N 1
ATOM 746 C CA . MET A 1 89 ? -5.866 7.880 24.996 1.00 96.44 89 MET A CA 1
ATOM 747 C C . MET A 1 89 ? -7.049 7.757 24.032 1.00 96.44 89 MET A C 1
ATOM 749 O O . MET A 1 89 ? -7.588 6.663 23.849 1.00 96.44 89 MET A O 1
ATOM 753 N N . ALA A 1 90 ? -7.402 8.857 23.376 1.00 97.31 90 ALA A N 1
ATOM 754 C CA . ALA A 1 90 ? -8.283 8.897 22.217 1.00 97.31 90 ALA A CA 1
ATOM 755 C C . ALA A 1 90 ? -7.495 9.293 20.960 1.00 97.31 90 ALA A C 1
ATOM 757 O O . ALA A 1 90 ? -6.336 9.709 21.023 1.00 97.31 90 ALA A O 1
ATOM 758 N N . MET A 1 91 ? -8.130 9.148 19.799 1.00 97.56 91 MET A N 1
ATOM 759 C CA . MET A 1 91 ? -7.515 9.449 18.512 1.00 97.56 91 MET A CA 1
ATOM 760 C C . MET A 1 91 ? -8.004 10.798 17.985 1.00 97.56 91 MET A C 1
ATOM 762 O O . MET A 1 91 ? -9.181 10.962 17.652 1.00 97.56 91 MET A O 1
ATOM 766 N N . LEU A 1 92 ? -7.091 11.755 17.850 1.00 97.62 92 LEU A N 1
ATOM 767 C CA . LEU A 1 92 ? -7.313 12.980 17.095 1.00 97.62 92 LEU A CA 1
ATOM 768 C C . LEU A 1 92 ? -7.195 12.681 15.599 1.00 97.62 92 LEU A C 1
ATOM 770 O O . LEU A 1 92 ? -6.193 12.136 15.141 1.00 97.62 92 LEU A O 1
ATOM 774 N N . CYS A 1 93 ? -8.223 13.057 14.846 1.00 97.00 93 CYS A N 1
ATOM 775 C CA . CYS A 1 93 ? -8.330 12.814 13.416 1.00 97.00 93 CYS A CA 1
ATOM 776 C C . CYS A 1 93 ? -8.433 14.132 12.649 1.00 97.00 93 CYS A C 1
ATOM 778 O O . CYS A 1 93 ? -9.392 14.903 12.800 1.00 97.00 93 CYS A O 1
ATOM 780 N N . GLU A 1 94 ? -7.476 14.366 11.764 1.00 94.94 94 GLU A N 1
ATOM 781 C CA . GLU A 1 94 ? -7.427 15.522 10.879 1.00 94.94 94 GLU A CA 1
ATOM 782 C C . GLU A 1 94 ? -7.540 15.041 9.432 1.00 94.94 94 GLU A C 1
ATOM 784 O O . GLU A 1 94 ? -6.760 14.201 9.002 1.00 94.94 94 GLU A O 1
ATOM 789 N N . ALA A 1 95 ? -8.503 15.560 8.669 1.00 90.06 95 ALA A N 1
ATOM 790 C CA . ALA A 1 95 ? -8.694 15.199 7.264 1.00 90.06 95 ALA A CA 1
ATOM 791 C C . ALA A 1 95 ? -8.388 16.411 6.367 1.00 90.06 95 ALA A C 1
ATOM 793 O O . ALA A 1 95 ? -9.309 17.164 6.044 1.00 90.06 95 ALA A O 1
ATOM 794 N N . PRO A 1 96 ? -7.112 16.656 6.009 1.00 75.88 96 PRO A N 1
ATOM 795 C CA . PRO A 1 96 ? -6.724 17.781 5.155 1.00 75.88 96 PRO A CA 1
ATOM 796 C C . PRO A 1 96 ? -7.184 17.630 3.697 1.00 75.88 96 PRO A C 1
ATOM 798 O O . PRO A 1 96 ? -7.243 18.624 2.977 1.00 75.88 96 PRO A O 1
ATOM 801 N N . TYR A 1 97 ? -7.504 16.410 3.252 1.00 67.19 97 TYR A N 1
ATOM 802 C CA . TYR A 1 97 ? -7.933 16.129 1.884 1.00 67.19 97 TYR A CA 1
ATOM 803 C C . TYR A 1 97 ? -9.100 15.137 1.853 1.00 67.19 97 TYR A C 1
ATOM 805 O O . TYR A 1 97 ? -9.065 14.085 2.498 1.00 67.19 97 TYR A O 1
ATOM 813 N N . GLN A 1 98 ? -10.116 15.464 1.057 1.00 63.59 98 GLN A N 1
ATOM 814 C CA . GLN A 1 98 ? -11.284 14.630 0.806 1.00 63.59 98 GLN A CA 1
ATOM 815 C C . GLN A 1 98 ? -11.423 14.407 -0.696 1.00 63.59 98 GLN A C 1
ATOM 817 O O . GLN A 1 98 ? -11.478 15.364 -1.468 1.00 63.59 98 GLN A O 1
ATOM 822 N N . GLU A 1 99 ? -11.542 13.148 -1.104 1.00 58.09 99 GLU A N 1
ATOM 823 C CA . GLU A 1 99 ? -11.886 12.820 -2.482 1.00 58.09 99 GLU A CA 1
ATOM 824 C C . GLU A 1 99 ? -13.392 12.593 -2.569 1.00 58.09 99 GLU A C 1
ATOM 826 O O . GLU A 1 99 ? -13.952 11.724 -1.896 1.00 58.09 99 GLU A O 1
ATOM 831 N N . LEU A 1 100 ? -14.074 13.411 -3.370 1.00 52.28 100 LEU A N 1
ATOM 832 C CA . LEU A 1 100 ? -15.489 13.205 -3.657 1.00 52.28 100 LEU A CA 1
ATOM 833 C C . LEU A 1 100 ? -15.633 11.900 -4.448 1.00 52.28 100 LEU A C 1
ATOM 835 O O . LEU A 1 100 ? -14.945 11.700 -5.449 1.00 52.28 100 LEU A O 1
ATOM 839 N N . ALA A 1 101 ? -16.506 11.004 -3.980 1.00 47.44 101 ALA A N 1
ATOM 840 C CA . ALA A 1 101 ? -16.705 9.691 -4.580 1.00 47.44 101 ALA A CA 1
ATOM 841 C C . ALA A 1 101 ? -16.998 9.814 -6.088 1.00 47.44 101 ALA A C 1
ATOM 843 O O . ALA A 1 101 ? -18.018 10.366 -6.498 1.00 47.44 101 ALA A O 1
ATOM 844 N N . SER A 1 102 ? -16.096 9.293 -6.922 1.00 38.34 102 SER A N 1
ATOM 845 C CA . SER A 1 102 ? -16.338 9.137 -8.357 1.00 38.34 102 SER A CA 1
ATOM 846 C C . SER A 1 102 ? -17.326 7.974 -8.574 1.00 38.34 102 SER A C 1
ATOM 848 O O . SER A 1 102 ? -17.204 6.957 -7.886 1.00 38.34 102 SER A O 1
ATOM 850 N N . PRO A 1 103 ? -18.284 8.053 -9.521 1.00 38.84 103 PRO A N 1
ATOM 851 C CA . PRO A 1 103 ? -19.365 7.066 -9.681 1.00 38.84 103 PRO A CA 1
ATOM 852 C C . PRO A 1 103 ? -18.925 5.671 -10.171 1.00 38.84 103 PRO A C 1
ATOM 854 O O . PRO A 1 103 ? -19.768 4.812 -10.417 1.00 38.84 103 PRO A O 1
ATOM 857 N N . ALA A 1 104 ? -17.622 5.408 -10.311 1.00 36.66 104 ALA A N 1
ATOM 858 C CA . ALA A 1 104 ? -17.093 4.101 -10.685 1.00 36.66 104 ALA A CA 1
ATOM 859 C C . ALA A 1 104 ? -16.493 3.385 -9.453 1.00 36.66 104 ALA A C 1
ATOM 861 O O . ALA A 1 104 ? -15.405 3.765 -9.013 1.00 36.66 104 ALA A O 1
ATOM 862 N N . PRO A 1 105 ? -17.112 2.305 -8.931 1.00 40.00 105 PRO A N 1
ATOM 863 C CA . PRO A 1 105 ? -16.646 1.599 -7.725 1.00 40.00 105 PRO A CA 1
ATOM 864 C C . PRO A 1 105 ? -15.233 0.992 -7.850 1.00 40.00 105 PRO A C 1
ATOM 866 O O . PRO A 1 105 ? -14.621 0.637 -6.850 1.00 40.00 105 PRO A O 1
ATOM 869 N N . ALA A 1 106 ? -14.690 0.902 -9.068 1.00 39.69 106 ALA A N 1
ATOM 870 C CA . ALA A 1 106 ? -13.408 0.269 -9.373 1.00 39.69 106 ALA A CA 1
ATOM 871 C C . ALA A 1 106 ? -12.170 1.180 -9.226 1.00 39.69 106 ALA A C 1
ATOM 873 O O . ALA A 1 106 ? -11.071 0.668 -9.049 1.00 39.69 106 ALA A O 1
ATOM 874 N N . ARG A 1 107 ? -12.306 2.514 -9.296 1.00 40.91 107 ARG A N 1
ATOM 875 C CA . ARG A 1 107 ? -11.168 3.450 -9.108 1.00 40.91 107 ARG A CA 1
ATOM 876 C C . ARG A 1 107 ? -11.061 3.977 -7.671 1.00 40.91 107 ARG A C 1
ATOM 878 O O . ARG A 1 107 ? -10.005 4.428 -7.244 1.00 40.91 107 ARG A O 1
ATOM 885 N N . SER A 1 108 ? -12.142 3.867 -6.907 1.00 45.47 108 SER A N 1
ATOM 886 C CA . SER A 1 108 ? -12.285 4.439 -5.563 1.00 45.47 108 SER A CA 1
ATOM 887 C C . SER A 1 108 ? -11.717 3.555 -4.438 1.00 45.47 108 SER A C 1
ATOM 889 O O . SER A 1 108 ? -11.654 3.996 -3.293 1.00 45.47 108 SER A O 1
ATOM 891 N N . ALA A 1 109 ? -11.260 2.335 -4.740 1.00 47.69 109 ALA A N 1
ATOM 892 C CA . ALA A 1 109 ? -10.733 1.389 -3.748 1.00 47.69 109 ALA A CA 1
ATOM 893 C C . ALA A 1 109 ? -9.204 1.431 -3.568 1.00 47.69 109 ALA A C 1
ATOM 895 O O . ALA A 1 109 ? -8.688 0.965 -2.558 1.00 47.69 109 ALA A O 1
ATOM 896 N N . SER A 1 110 ? -8.472 2.010 -4.519 1.00 53.88 110 SER A N 1
ATOM 897 C CA . SER A 1 110 ? -7.044 1.734 -4.716 1.00 53.88 110 SER A CA 1
ATOM 898 C C . SER A 1 110 ? -6.074 2.383 -3.721 1.00 53.88 110 SER A C 1
ATOM 900 O O . SER A 1 110 ? -4.883 2.396 -4.001 1.00 53.88 110 SER A O 1
ATOM 902 N N . GLN A 1 111 ? -6.540 2.967 -2.611 1.00 65.81 111 GLN A N 1
ATOM 903 C CA . GLN A 1 111 ? -5.649 3.611 -1.629 1.00 65.81 111 GLN A CA 1
ATOM 904 C C . GLN A 1 111 ? -6.109 3.521 -0.167 1.00 65.81 111 GLN A C 1
ATOM 906 O O . GLN A 1 111 ? -5.299 3.791 0.710 1.00 65.81 111 GLN A O 1
ATOM 911 N N . SER A 1 112 ? -7.359 3.151 0.145 1.00 81.38 112 SER A N 1
ATOM 912 C CA . SER A 1 112 ? -7.788 3.036 1.550 1.00 81.38 112 SER A CA 1
ATOM 913 C C . SER A 1 112 ? -7.139 1.849 2.256 1.00 81.38 112 SER A C 1
ATOM 915 O O . SER A 1 112 ? -6.987 0.782 1.667 1.00 81.38 112 SER A O 1
ATOM 917 N N . THR A 1 113 ? -6.822 2.019 3.541 1.00 88.56 113 THR A N 1
ATOM 918 C CA . THR A 1 113 ? -6.269 0.946 4.369 1.00 88.56 113 THR A CA 1
ATOM 919 C C . THR A 1 113 ? -7.282 -0.190 4.500 1.00 88.56 113 THR A C 1
ATOM 921 O O . THR A 1 113 ? -8.354 -0.054 5.100 1.00 88.56 113 THR A O 1
ATOM 924 N N . MET A 1 114 ? -6.941 -1.335 3.922 1.00 93.75 114 MET A N 1
ATOM 925 C CA . MET A 1 114 ? -7.654 -2.587 4.110 1.00 93.75 114 MET A CA 1
ATOM 926 C C . MET A 1 114 ? -7.152 -3.258 5.379 1.00 93.75 114 MET A C 1
ATOM 928 O O . MET A 1 114 ? -5.959 -3.241 5.668 1.00 93.75 114 MET A O 1
ATOM 932 N N . VAL A 1 115 ? -8.061 -3.867 6.130 1.00 95.12 115 VAL A N 1
ATOM 933 C CA . VAL A 1 115 ? -7.721 -4.523 7.389 1.00 95.12 115 VAL A CA 1
ATOM 934 C C . VAL A 1 115 ? -8.391 -5.884 7.441 1.00 95.12 115 VAL A C 1
ATOM 936 O O . VAL A 1 115 ? -9.589 -5.997 7.173 1.00 95.12 115 VAL A O 1
ATOM 939 N N . ALA A 1 116 ? -7.626 -6.901 7.820 1.00 96.94 116 ALA A N 1
ATOM 940 C CA . ALA A 1 116 ? -8.105 -8.255 8.042 1.00 96.94 116 ALA A CA 1
ATOM 941 C C . ALA A 1 116 ? -7.499 -8.847 9.319 1.00 96.94 116 ALA A C 1
ATOM 943 O O . ALA A 1 116 ? -6.374 -8.541 9.700 1.00 96.94 116 ALA A O 1
ATOM 944 N N . LEU A 1 117 ? -8.260 -9.705 9.984 1.00 96.81 117 LEU A N 1
ATOM 945 C CA . LEU A 1 117 ? -7.871 -10.444 11.174 1.00 96.81 117 LEU A CA 1
ATOM 946 C C . LEU A 1 117 ? -7.988 -11.930 10.863 1.00 96.81 117 LEU A C 1
ATOM 948 O O . LEU A 1 117 ? -9.079 -12.403 10.542 1.00 96.81 117 LEU A O 1
ATOM 952 N N . PHE A 1 118 ? -6.891 -12.660 11.010 1.00 95.81 118 PHE A N 1
ATOM 953 C CA . PHE A 1 118 ? -6.844 -14.105 10.847 1.00 95.81 118 PHE A CA 1
ATOM 954 C C . PHE A 1 118 ? -6.690 -14.804 12.197 1.00 95.81 118 PHE A C 1
ATOM 956 O O . PHE A 1 118 ? -6.044 -14.295 13.116 1.00 95.81 118 PHE A O 1
ATOM 963 N N . GLY A 1 119 ? -7.312 -15.972 12.316 1.00 94.12 119 GLY A N 1
ATOM 964 C CA . GLY A 1 119 ? -7.224 -16.836 13.485 1.00 94.12 119 GLY A CA 1
ATOM 965 C C . GLY A 1 119 ? -5.974 -17.710 13.511 1.00 94.12 119 GLY A C 1
ATOM 966 O O . GLY A 1 119 ? -5.149 -17.652 12.596 1.00 94.12 119 GLY A O 1
ATOM 967 N N . PRO A 1 120 ? -5.855 -18.580 14.527 1.00 90.31 120 PRO A N 1
ATOM 968 C CA . PRO A 1 120 ? -4.659 -19.394 14.723 1.00 90.31 120 PRO A CA 1
ATOM 969 C C . PRO A 1 120 ? -4.497 -20.473 13.644 1.00 90.31 120 PRO A C 1
ATOM 971 O O . PRO A 1 120 ? -3.380 -20.887 13.348 1.00 90.31 120 PRO A O 1
ATOM 974 N N . GLN A 1 121 ? -5.591 -20.902 13.006 1.00 90.62 121 GLN A N 1
ATOM 975 C CA . GLN A 1 121 ? -5.569 -21.788 11.837 1.00 90.62 121 GLN A CA 1
ATOM 976 C C . GLN A 1 121 ? -5.573 -21.001 10.511 1.00 90.62 121 GLN A C 1
ATOM 978 O O . GLN A 1 121 ? -5.876 -21.563 9.463 1.00 90.62 121 GLN A O 1
ATOM 983 N N . GLN A 1 122 ? -5.223 -19.707 10.551 1.00 92.75 122 GLN A N 1
ATOM 984 C CA . GLN A 1 122 ? -5.107 -18.804 9.399 1.00 92.75 122 GLN A CA 1
ATOM 985 C C . GLN A 1 122 ? -6.422 -18.539 8.650 1.00 92.75 122 GLN A C 1
ATOM 987 O O . GLN A 1 122 ? -6.410 -18.027 7.533 1.00 92.75 122 GLN A O 1
ATOM 992 N N . GLN A 1 123 ? -7.561 -18.856 9.260 1.00 95.25 123 GLN A N 1
ATOM 993 C CA . GLN A 1 123 ? -8.894 -18.519 8.773 1.00 95.25 123 GLN A CA 1
ATOM 994 C C . GLN A 1 123 ? -9.200 -17.038 8.986 1.00 95.25 123 GLN A C 1
ATOM 996 O O . GLN A 1 123 ? -8.859 -16.479 10.028 1.00 95.25 123 GLN A O 1
ATOM 1001 N N . LEU A 1 124 ? -9.872 -16.405 8.029 1.00 96.56 124 LEU A N 1
ATOM 1002 C CA . LEU A 1 124 ? -10.334 -15.028 8.153 1.00 96.56 124 LEU A CA 1
ATOM 1003 C C . LEU A 1 124 ? -11.436 -14.951 9.224 1.00 96.56 124 LEU A C 1
ATOM 1005 O O . LEU A 1 124 ? -12.48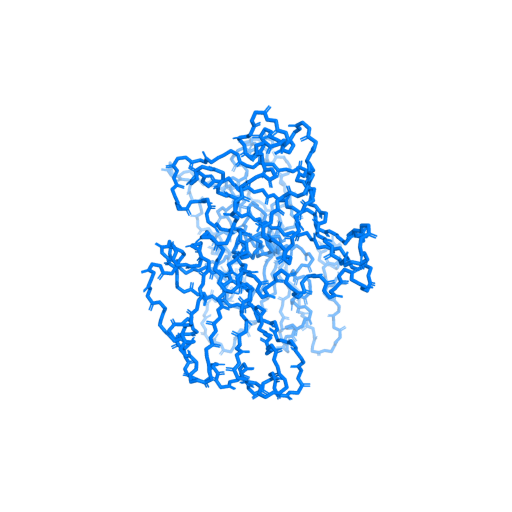2 -15.581 9.099 1.00 96.56 124 LEU A O 1
ATOM 1009 N N . ILE A 1 125 ? -11.192 -14.183 10.287 1.00 95.81 125 ILE A N 1
ATOM 1010 C CA . ILE A 1 125 ? -12.139 -13.944 11.389 1.00 95.81 125 ILE A CA 1
ATOM 1011 C C . ILE A 1 125 ? -12.952 -12.674 11.136 1.00 95.81 125 ILE A C 1
ATOM 1013 O O . ILE A 1 125 ? -14.147 -12.631 11.410 1.00 95.81 125 ILE A O 1
ATOM 1017 N N . SER A 1 126 ? -12.294 -11.606 10.687 1.00 95.62 126 SER A N 1
ATOM 1018 C CA . SER A 1 126 ? -12.913 -10.293 10.510 1.00 95.62 126 SER A CA 1
ATOM 1019 C C . SER A 1 126 ? -12.142 -9.499 9.471 1.00 95.62 126 SER A C 1
ATOM 1021 O O . SER A 1 126 ? -10.925 -9.599 9.394 1.00 95.62 126 SER A O 1
ATOM 1023 N N . SER A 1 127 ? -12.829 -8.639 8.735 1.00 95.12 127 SER A N 1
ATOM 1024 C CA . SER A 1 127 ? -12.212 -7.692 7.809 1.00 95.12 127 SER A CA 1
ATOM 1025 C C . SER A 1 127 ? -13.067 -6.438 7.690 1.00 95.12 127 SER A C 1
ATOM 1027 O O . SER A 1 127 ? -14.252 -6.452 8.034 1.00 95.12 127 SER A O 1
ATOM 1029 N N . ASN A 1 128 ? -12.473 -5.345 7.217 1.00 92.25 128 ASN A N 1
ATOM 1030 C CA . ASN A 1 128 ? -13.246 -4.163 6.862 1.00 92.25 128 ASN A CA 1
ATOM 1031 C C . ASN A 1 128 ? -13.920 -4.327 5.481 1.00 92.25 128 ASN A C 1
ATOM 1033 O O . ASN A 1 128 ? -13.469 -5.132 4.660 1.00 92.25 128 ASN A O 1
ATOM 1037 N N . PRO A 1 129 ? -15.001 -3.574 5.190 1.00 89.50 129 PRO A N 1
ATOM 1038 C CA . PRO A 1 129 ? -15.738 -3.716 3.934 1.00 89.50 129 PRO A CA 1
ATOM 1039 C C . PRO A 1 129 ? -14.867 -3.560 2.684 1.00 89.50 129 PRO A C 1
ATOM 1041 O O . PRO A 1 129 ? -15.043 -4.307 1.725 1.00 89.50 129 PRO A O 1
ATOM 1044 N N . ILE A 1 130 ? -13.896 -2.642 2.712 1.00 89.19 130 ILE A N 1
ATOM 1045 C CA . ILE A 1 130 ? -13.004 -2.393 1.576 1.00 89.19 130 ILE A CA 1
ATOM 1046 C C . ILE A 1 130 ? -12.102 -3.593 1.267 1.00 89.19 130 ILE A C 1
ATOM 1048 O O . ILE A 1 130 ? -11.957 -3.930 0.098 1.00 89.19 130 ILE A O 1
ATOM 1052 N N . PHE A 1 131 ? -11.596 -4.319 2.273 1.00 93.06 131 PHE A N 1
ATOM 1053 C CA . PHE A 1 131 ? -10.884 -5.585 2.046 1.00 93.06 131 PHE A CA 1
ATOM 1054 C C . PHE A 1 131 ? -11.767 -6.578 1.274 1.00 93.06 131 PHE A C 1
ATOM 1056 O O . PHE A 1 131 ? -11.372 -7.109 0.237 1.00 93.06 131 PHE A O 1
ATOM 1063 N N . ASN A 1 132 ? -13.008 -6.777 1.722 1.00 91.12 132 ASN A N 1
ATOM 1064 C CA . ASN A 1 132 ? -13.918 -7.721 1.073 1.00 91.12 132 ASN A CA 1
ATOM 1065 C C . ASN A 1 132 ? -14.307 -7.295 -0.348 1.00 91.12 132 ASN A C 1
ATOM 1067 O O . ASN A 1 132 ? -14.406 -8.142 -1.234 1.00 91.12 132 ASN A O 1
ATOM 1071 N N . GLN A 1 133 ? -14.502 -5.997 -0.585 1.00 89.12 133 GLN A N 1
ATOM 1072 C CA . GLN A 1 133 ? -14.801 -5.448 -1.909 1.00 89.12 133 GLN A CA 1
ATOM 1073 C C . GLN A 1 133 ? -13.613 -5.604 -2.870 1.00 89.12 133 GLN A C 1
ATOM 1075 O O . GLN A 1 133 ? -13.799 -6.021 -4.018 1.00 89.12 133 GLN A O 1
ATOM 1080 N N . THR A 1 134 ? -12.392 -5.337 -2.398 1.00 90.06 134 THR A N 1
ATOM 1081 C CA . THR A 1 134 ? -11.162 -5.500 -3.185 1.00 90.06 134 THR A CA 1
ATOM 1082 C C . THR A 1 134 ? -10.958 -6.950 -3.608 1.00 90.06 134 THR A C 1
ATOM 1084 O O . THR A 1 134 ? -10.636 -7.197 -4.767 1.00 90.06 134 THR A O 1
ATOM 1087 N N . PHE A 1 135 ? -11.225 -7.918 -2.728 1.00 90.00 135 PHE A N 1
ATOM 1088 C CA . PHE A 1 135 ? -11.021 -9.344 -3.015 1.00 90.00 135 PHE A CA 1
ATOM 1089 C C . PHE A 1 135 ? -12.315 -10.121 -3.332 1.00 90.00 135 PHE A C 1
ATOM 1091 O O . PHE A 1 135 ? -12.326 -11.348 -3.305 1.00 90.00 135 PHE A O 1
ATOM 1098 N N . ARG A 1 136 ? -13.429 -9.429 -3.623 1.00 84.50 136 ARG A N 1
ATOM 1099 C CA . ARG A 1 136 ? -14.757 -10.008 -3.941 1.00 84.50 136 ARG A CA 1
ATOM 1100 C C . ARG A 1 136 ? -15.228 -11.114 -2.985 1.00 84.50 136 ARG A C 1
ATOM 1102 O O . ARG A 1 136 ? -15.831 -12.087 -3.430 1.00 84.50 136 ARG A O 1
ATOM 1109 N N . TYR A 1 137 ? -14.962 -10.976 -1.687 1.00 80.19 137 TYR A N 1
ATOM 1110 C CA . TYR A 1 137 ? -15.319 -11.978 -0.672 1.00 80.19 137 TYR A CA 1
ATOM 1111 C C . TYR A 1 137 ? -14.733 -13.383 -0.933 1.00 80.19 137 TYR A C 1
ATOM 1113 O O . TYR A 1 137 ? -15.258 -14.373 -0.431 1.00 80.19 137 TYR A O 1
ATOM 1121 N N . GLN A 1 138 ? -13.650 -13.492 -1.712 1.00 86.75 138 GLN A N 1
ATOM 1122 C CA . GLN A 1 138 ? -13.028 -14.782 -2.044 1.00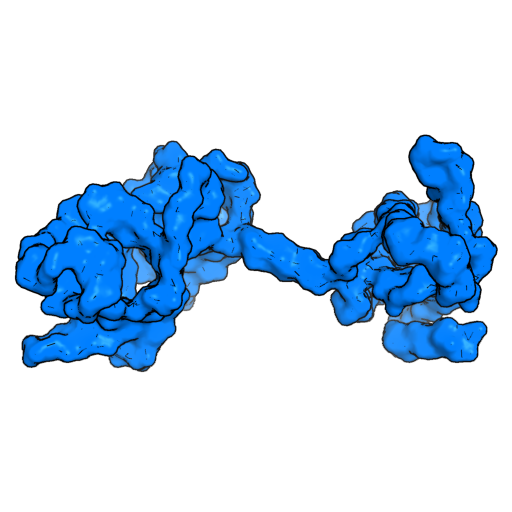 86.75 138 GLN A CA 1
ATOM 1123 C C . GLN A 1 138 ? -12.041 -15.270 -0.978 1.00 86.75 138 GLN A C 1
ATOM 1125 O O . GLN A 1 138 ? -11.618 -16.420 -1.018 1.00 86.75 138 GLN A O 1
ATOM 1130 N N . ILE A 1 139 ? -11.675 -14.412 -0.026 1.00 93.38 139 ILE A N 1
ATOM 1131 C CA . ILE A 1 139 ? -10.670 -14.731 0.986 1.00 93.38 139 ILE A CA 1
ATOM 1132 C C . ILE A 1 139 ? -11.348 -15.358 2.198 1.00 93.38 139 ILE A C 1
ATOM 1134 O O . ILE A 1 139 ? -12.088 -14.689 2.916 1.00 93.38 139 ILE A O 1
ATOM 1138 N N . SER A 1 140 ? -11.059 -16.632 2.445 1.00 93.94 140 SER A N 1
ATOM 1139 C CA . SER A 1 140 ? -11.498 -17.360 3.640 1.00 93.94 140 SER A CA 1
ATOM 1140 C C . SER A 1 140 ? -10.329 -17.745 4.547 1.00 93.94 140 SER A C 1
ATOM 1142 O O . SER A 1 140 ? -10.501 -17.927 5.752 1.00 93.94 140 SER A O 1
ATOM 1144 N N . GLN A 1 141 ? -9.127 -17.834 3.981 1.00 94.50 141 GLN A N 1
ATOM 1145 C CA . GLN A 1 141 ? -7.878 -18.154 4.657 1.00 94.50 141 GLN A CA 1
ATOM 1146 C C . GLN A 1 141 ? -6.732 -17.286 4.132 1.00 94.50 141 GLN A C 1
ATOM 1148 O O . GLN A 1 141 ? -6.799 -16.737 3.034 1.00 94.50 141 GLN A O 1
ATOM 1153 N N . LEU A 1 142 ? -5.640 -17.200 4.894 1.00 93.94 142 LEU A N 1
ATOM 1154 C CA . LEU A 1 142 ? -4.453 -16.432 4.507 1.00 93.94 142 LEU A CA 1
ATOM 1155 C C . LEU A 1 142 ? -3.858 -16.893 3.164 1.00 93.94 142 LEU A C 1
ATOM 1157 O O . LEU A 1 142 ? -3.402 -16.066 2.378 1.00 93.94 142 LEU A O 1
ATOM 1161 N N . ARG A 1 143 ? -3.893 -18.198 2.876 1.00 93.12 143 ARG A N 1
ATOM 1162 C CA . ARG A 1 143 ? -3.413 -18.754 1.599 1.00 93.12 143 ARG A CA 1
ATOM 1163 C C . ARG A 1 143 ? -4.226 -18.304 0.393 1.00 93.12 143 ARG A C 1
ATOM 1165 O O . ARG A 1 143 ? -3.665 -18.169 -0.685 1.00 93.12 143 ARG A O 1
ATOM 1172 N N . ASP A 1 144 ? -5.513 -18.015 0.582 1.00 92.94 144 ASP A N 1
ATOM 1173 C CA . ASP A 1 144 ? -6.367 -17.521 -0.500 1.00 92.94 144 ASP A CA 1
ATOM 1174 C C . ASP A 1 144 ? -5.917 -16.114 -0.919 1.00 92.94 144 ASP A C 1
ATOM 1176 O O . ASP A 1 144 ? -6.055 -15.734 -2.076 1.00 92.94 144 ASP A O 1
ATOM 1180 N N . LEU A 1 145 ? -5.353 -15.345 0.025 1.00 93.06 145 LEU A N 1
ATOM 1181 C CA . LEU A 1 145 ? -4.811 -14.015 -0.233 1.00 93.06 145 LEU A CA 1
ATOM 1182 C C . LEU A 1 145 ? -3.431 -14.080 -0.891 1.00 93.06 145 LEU A C 1
ATOM 1184 O O . LEU A 1 145 ? -3.158 -13.310 -1.802 1.00 93.06 145 LEU A O 1
ATOM 1188 N N . LEU A 1 146 ? -2.541 -14.949 -0.402 1.00 90.88 146 LEU A N 1
ATOM 1189 C CA . LEU A 1 146 ? -1.152 -15.004 -0.874 1.00 90.88 146 LEU A CA 1
ATOM 1190 C C . LEU A 1 146 ? -0.948 -15.908 -2.098 1.00 90.88 146 LEU A C 1
ATOM 1192 O O . LEU A 1 146 ? 0.138 -15.877 -2.672 1.00 90.88 146 LEU A O 1
ATOM 1196 N N . GLU A 1 147 ? -1.962 -16.687 -2.483 1.00 86.75 147 GLU A N 1
ATOM 1197 C CA . GLU A 1 147 ? -1.992 -17.656 -3.595 1.00 86.75 147 GLU A CA 1
ATOM 1198 C C . GLU A 1 147 ? -0.973 -18.815 -3.490 1.00 86.75 147 GLU A C 1
ATOM 1200 O O . GLU A 1 147 ? -1.055 -19.776 -4.252 1.00 86.75 147 GLU A O 1
ATOM 1205 N N . GLU A 1 148 ? -0.047 -18.780 -2.524 1.00 84.00 148 GLU A N 1
ATOM 1206 C CA . GLU A 1 148 ? 1.038 -19.753 -2.371 1.00 84.00 148 GLU A CA 1
ATOM 1207 C C . GLU A 1 148 ? 1.277 -20.149 -0.901 1.00 84.00 148 GLU A C 1
ATOM 1209 O O . GLU A 1 148 ? 1.623 -19.325 -0.052 1.00 84.00 148 GLU A O 1
ATOM 1214 N N . ASP A 1 149 ? 1.196 -21.447 -0.588 1.00 84.94 149 ASP A N 1
ATOM 1215 C CA . ASP A 1 149 ? 1.415 -21.942 0.782 1.00 84.94 149 ASP A CA 1
ATOM 1216 C C . ASP A 1 149 ? 2.856 -21.723 1.282 1.00 84.94 149 ASP A C 1
ATOM 1218 O O . ASP A 1 149 ? 3.099 -21.578 2.485 1.00 84.94 149 ASP A O 1
ATOM 1222 N N . ALA A 1 150 ? 3.838 -21.743 0.373 1.00 85.75 150 ALA A N 1
ATOM 1223 C CA . ALA A 1 150 ? 5.237 -21.479 0.711 1.00 85.75 150 ALA A CA 1
ATOM 1224 C C . ALA A 1 150 ? 5.422 -20.048 1.227 1.00 85.75 150 ALA A C 1
ATOM 1226 O O . ALA A 1 150 ? 6.113 -19.839 2.225 1.00 85.75 150 ALA A O 1
ATOM 1227 N N . GLU A 1 151 ? 4.725 -19.101 0.607 1.00 87.62 151 GLU A N 1
ATOM 1228 C CA . GLU A 1 151 ? 4.713 -17.696 0.990 1.00 87.62 151 GLU A CA 1
ATOM 1229 C C . GLU A 1 151 ? 4.046 -17.493 2.349 1.00 87.62 151 GLU A C 1
ATOM 1231 O O . GLU A 1 151 ? 4.615 -16.822 3.210 1.00 87.62 151 GLU A O 1
ATOM 1236 N N . CYS A 1 152 ? 2.903 -18.140 2.609 1.00 88.50 152 CYS A N 1
ATOM 1237 C CA . CYS A 1 152 ? 2.288 -18.122 3.940 1.00 88.50 152 CYS A CA 1
ATOM 1238 C C . CYS A 1 152 ? 3.275 -18.580 5.017 1.00 88.50 152 CYS A C 1
ATOM 1240 O O . CYS A 1 152 ? 3.471 -17.890 6.016 1.00 88.50 152 CYS A O 1
ATOM 1242 N N . ARG A 1 153 ? 3.944 -19.722 4.805 1.00 89.50 153 ARG A N 1
ATOM 1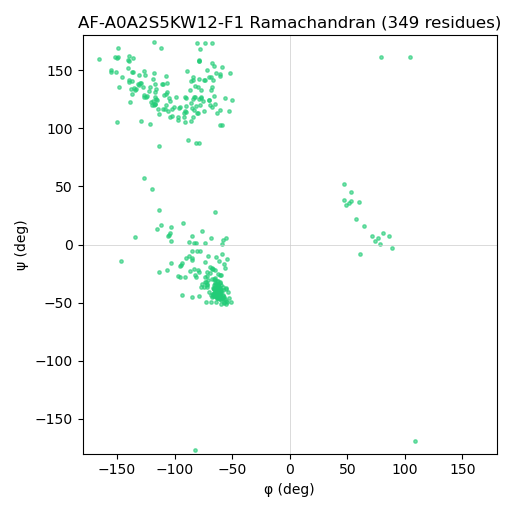243 C CA . ARG A 1 153 ? 4.947 -20.229 5.753 1.00 89.50 153 ARG A CA 1
ATOM 1244 C C . ARG A 1 153 ? 6.111 -19.261 5.924 1.00 89.50 153 ARG A C 1
ATOM 1246 O O . ARG A 1 153 ? 6.557 -19.064 7.050 1.00 89.50 153 ARG A O 1
ATOM 1253 N N . PHE A 1 154 ? 6.588 -18.654 4.840 1.00 89.31 154 PHE A N 1
ATOM 1254 C CA . PHE A 1 154 ? 7.670 -17.678 4.896 1.00 89.31 154 PHE A CA 1
ATOM 1255 C C . PHE A 1 154 ? 7.293 -16.473 5.768 1.00 89.31 154 PHE A C 1
ATOM 1257 O O . PHE A 1 154 ? 8.017 -16.167 6.713 1.00 89.31 154 PHE A O 1
ATOM 1264 N N . VAL A 1 155 ? 6.133 -15.851 5.527 1.00 89.12 155 VAL A N 1
ATOM 1265 C CA . VAL A 1 155 ? 5.653 -14.702 6.319 1.00 89.12 155 VAL A CA 1
ATOM 1266 C C . VAL A 1 155 ? 5.499 -15.067 7.792 1.00 89.12 155 VAL A C 1
ATOM 1268 O O . VAL A 1 155 ? 6.002 -14.361 8.666 1.00 89.12 155 VAL A O 1
ATOM 1271 N N . LEU A 1 156 ? 4.847 -16.196 8.079 1.00 89.88 156 LEU A N 1
ATOM 1272 C CA . LEU A 1 156 ? 4.606 -16.640 9.452 1.00 89.88 156 LEU A CA 1
ATOM 1273 C C . LEU A 1 156 ? 5.906 -16.984 10.189 1.00 89.88 156 LEU A C 1
ATOM 1275 O O . LEU A 1 156 ? 5.992 -16.741 11.391 1.00 89.88 156 LEU A O 1
ATOM 1279 N N . ASN A 1 157 ? 6.915 -17.507 9.485 1.00 88.69 157 ASN A N 1
ATOM 1280 C CA . ASN A 1 157 ? 8.240 -17.769 10.046 1.00 88.69 157 ASN A CA 1
ATOM 1281 C C . ASN A 1 157 ? 9.008 -16.474 10.341 1.00 88.69 157 ASN A C 1
ATOM 1283 O O . ASN A 1 157 ? 9.621 -16.373 11.399 1.00 88.69 157 ASN A O 1
ATOM 1287 N N . GLN A 1 158 ? 8.952 -15.465 9.464 1.00 88.62 158 GLN A N 1
ATOM 1288 C CA . GLN A 1 158 ? 9.614 -14.174 9.714 1.00 88.62 158 GLN A CA 1
ATOM 1289 C C . GLN A 1 158 ? 9.038 -13.461 10.944 1.00 88.62 158 GLN A C 1
ATOM 1291 O O . GLN A 1 158 ? 9.782 -12.956 11.788 1.00 88.62 158 GLN A O 1
ATOM 1296 N N . LEU A 1 159 ? 7.717 -13.533 11.121 1.00 88.75 159 LEU A N 1
ATOM 1297 C CA . LEU A 1 159 ? 7.025 -13.025 12.309 1.00 88.75 159 LEU A CA 1
ATOM 1298 C C . LEU A 1 159 ? 7.412 -13.744 13.612 1.00 88.75 159 LEU A C 1
ATOM 1300 O O . LEU A 1 159 ? 7.042 -13.298 14.699 1.00 88.75 159 LEU A O 1
ATOM 1304 N N . GLN A 1 160 ? 8.141 -14.866 13.546 1.00 82.38 160 GLN A N 1
ATOM 1305 C CA . GLN A 1 160 ? 8.657 -15.501 14.757 1.00 82.38 160 GLN A CA 1
ATOM 1306 C C . GLN A 1 160 ? 9.790 -14.700 15.397 1.00 82.38 160 GLN A C 1
ATOM 1308 O O . GLN A 1 160 ? 9.930 -14.743 16.621 1.00 82.38 160 GLN A O 1
ATOM 1313 N N . ASN A 1 161 ? 10.565 -13.984 14.583 1.00 79.75 161 ASN A N 1
ATOM 1314 C CA . ASN A 1 161 ? 11.753 -13.248 15.011 1.00 79.75 161 ASN A CA 1
ATOM 1315 C C . ASN A 1 161 ? 11.522 -11.733 15.028 1.00 79.75 161 ASN A C 1
ATOM 1317 O O . ASN A 1 161 ? 12.222 -11.015 15.740 1.00 79.75 161 ASN A O 1
ATOM 1321 N N . HIS A 1 162 ? 10.532 -11.251 14.273 1.00 80.31 162 HIS A N 1
ATOM 1322 C CA . HIS A 1 162 ? 10.207 -9.836 14.157 1.00 80.31 162 HIS A CA 1
ATOM 1323 C C . HIS A 1 162 ? 8.761 -9.564 14.596 1.00 80.31 162 HIS A C 1
ATOM 1325 O O . HIS A 1 162 ? 7.856 -10.298 14.201 1.00 80.31 162 HIS A O 1
ATOM 1331 N N . PRO A 1 163 ? 8.509 -8.502 15.387 1.00 83.06 163 PRO A N 1
ATOM 1332 C CA . PRO A 1 163 ? 7.160 -8.171 15.855 1.00 83.06 163 PRO A CA 1
ATOM 1333 C C . PRO A 1 163 ? 6.228 -7.717 14.721 1.00 83.06 163 PRO A C 1
ATOM 1335 O O . PRO A 1 163 ? 5.009 -7.749 14.879 1.00 83.06 163 PRO A O 1
ATOM 1338 N N . VAL A 1 164 ? 6.801 -7.286 13.595 1.00 88.19 164 VAL A N 1
ATOM 1339 C CA . VAL A 1 164 ? 6.102 -6.792 12.407 1.00 88.19 164 VAL A CA 1
ATOM 1340 C C . VAL A 1 164 ? 6.813 -7.320 11.176 1.00 88.19 164 VAL A C 1
ATOM 1342 O O . VAL A 1 164 ? 8.043 -7.318 11.139 1.00 88.19 164 VAL A O 1
ATOM 1345 N N . GLN A 1 165 ? 6.043 -7.718 10.167 1.00 92.06 165 GLN A N 1
ATOM 1346 C CA . GLN A 1 165 ? 6.568 -8.070 8.855 1.00 92.06 165 GLN A CA 1
ATOM 1347 C C . GLN A 1 165 ? 5.874 -7.253 7.770 1.00 92.06 165 GLN A C 1
ATOM 1349 O O . GLN A 1 165 ? 4.648 -7.263 7.685 1.00 92.06 165 GLN A O 1
ATOM 1354 N N . ILE A 1 166 ? 6.661 -6.585 6.924 1.00 90.44 166 ILE A N 1
ATOM 1355 C CA . ILE A 1 166 ? 6.161 -5.781 5.803 1.00 90.44 166 ILE A CA 1
ATOM 1356 C C . ILE A 1 166 ? 6.624 -6.403 4.491 1.00 90.44 166 ILE A C 1
ATOM 1358 O O . ILE A 1 166 ? 7.824 -6.561 4.272 1.00 90.44 166 ILE A O 1
ATOM 1362 N N . ASN A 1 167 ? 5.675 -6.701 3.604 1.00 89.12 167 ASN A N 1
ATOM 1363 C CA . ASN A 1 167 ? 5.937 -7.273 2.288 1.00 89.12 167 ASN A CA 1
ATOM 1364 C C . ASN A 1 167 ? 5.204 -6.487 1.199 1.00 89.12 167 ASN A C 1
ATOM 1366 O O . ASN A 1 167 ? 4.031 -6.162 1.351 1.00 89.12 167 ASN A O 1
ATOM 1370 N N . GLU A 1 168 ? 5.854 -6.250 0.063 1.00 91.81 168 GLU A N 1
ATOM 1371 C CA . GLU A 1 168 ? 5.202 -5.717 -1.136 1.00 91.81 168 GLU A CA 1
ATOM 1372 C C . GLU A 1 168 ?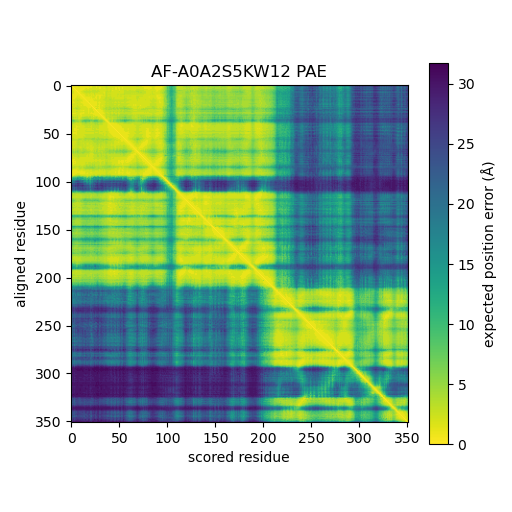 5.029 -6.838 -2.157 1.00 91.81 168 GLU A C 1
ATOM 1374 O O . GLU A 1 168 ? 5.998 -7.517 -2.496 1.00 91.81 168 GLU A O 1
ATOM 1379 N N . ARG A 1 169 ? 3.807 -7.059 -2.651 1.00 91.56 169 ARG A N 1
ATOM 1380 C CA . ARG A 1 169 ? 3.540 -8.116 -3.636 1.00 91.56 169 ARG A CA 1
ATOM 1381 C C . ARG A 1 169 ? 2.362 -7.809 -4.541 1.00 91.56 169 ARG A C 1
ATOM 1383 O O . ARG A 1 169 ? 1.495 -7.004 -4.212 1.00 91.56 169 ARG A O 1
ATOM 1390 N N . VAL A 1 170 ? 2.305 -8.501 -5.672 1.00 91.06 170 VAL A N 1
ATOM 1391 C CA . VAL A 1 170 ? 1.144 -8.471 -6.562 1.00 91.06 170 VAL A CA 1
ATOM 1392 C C . VAL A 1 170 ? 0.084 -9.438 -6.038 1.00 91.06 170 VAL A C 1
ATOM 1394 O O . VAL A 1 170 ? 0.383 -10.606 -5.810 1.00 91.06 170 VAL A O 1
ATOM 1397 N N . LEU A 1 171 ? -1.142 -8.946 -5.866 1.00 91.88 171 LEU A N 1
ATOM 1398 C CA . LEU A 1 171 ? -2.316 -9.726 -5.470 1.00 91.88 171 LEU A CA 1
ATOM 1399 C C . LEU A 1 171 ? -3.383 -9.678 -6.564 1.00 91.88 171 LEU A C 1
ATOM 1401 O O . LEU A 1 171 ? -3.529 -8.655 -7.245 1.00 91.88 171 LEU A O 1
ATOM 1405 N N . SER A 1 172 ? -4.157 -10.752 -6.708 1.00 90.38 172 SER A N 1
ATOM 1406 C CA . SER A 1 172 ? -5.344 -10.762 -7.564 1.00 90.38 172 SER A CA 1
ATOM 1407 C C . SER A 1 172 ? -6.511 -10.058 -6.867 1.00 90.38 172 SER A C 1
ATOM 1409 O O . SER A 1 172 ? -6.955 -10.466 -5.799 1.00 90.38 172 SER A O 1
ATOM 1411 N N . THR A 1 173 ? -7.019 -8.987 -7.478 1.00 90.44 173 THR A N 1
ATOM 1412 C CA . THR A 1 173 ? -8.157 -8.208 -6.965 1.00 90.44 173 THR A CA 1
ATOM 1413 C C . THR A 1 173 ? -9.345 -8.248 -7.922 1.00 90.44 173 THR A C 1
ATOM 1415 O O . THR A 1 173 ? -9.255 -8.716 -9.059 1.00 90.44 173 THR A O 1
ATOM 1418 N N . SER A 1 174 ? -10.461 -7.666 -7.489 1.00 87.50 174 SER A N 1
ATOM 1419 C CA . SER A 1 174 ? -11.684 -7.473 -8.264 1.00 87.50 174 SER A CA 1
ATOM 1420 C C . SER A 1 174 ? -11.484 -6.697 -9.571 1.00 87.50 174 SER A C 1
ATOM 1422 O O . SER A 1 174 ? -12.322 -6.805 -10.467 1.00 87.50 174 SER A O 1
ATOM 1424 N N . ILE A 1 175 ? -10.393 -5.941 -9.694 1.00 83.50 175 ILE A N 1
ATOM 1425 C CA . ILE A 1 175 ? -10.048 -5.118 -10.861 1.00 83.50 175 ILE A CA 1
ATOM 1426 C C . ILE A 1 175 ? -8.768 -5.598 -11.565 1.00 83.50 175 ILE A C 1
ATOM 1428 O O . ILE A 1 175 ? -8.230 -4.894 -12.415 1.00 83.50 175 ILE A O 1
ATOM 1432 N N . GLY A 1 176 ? -8.288 -6.802 -11.235 1.00 87.19 176 GLY A N 1
ATOM 1433 C CA . GLY A 1 176 ? -7.085 -7.407 -11.808 1.00 87.19 176 GLY A CA 1
ATOM 1434 C C . GLY A 1 176 ? -5.912 -7.467 -10.830 1.00 87.19 176 GLY A C 1
ATOM 1435 O O . GLY A 1 176 ? -6.061 -7.260 -9.626 1.00 87.19 176 GLY A O 1
ATOM 1436 N N . LYS A 1 177 ? -4.726 -7.790 -11.345 1.00 89.75 177 LYS A N 1
ATOM 1437 C CA . LYS A 1 177 ? -3.510 -7.918 -10.535 1.00 89.75 177 LYS A CA 1
ATOM 1438 C C . LYS A 1 177 ? -2.973 -6.544 -10.143 1.00 89.75 177 LYS A C 1
ATOM 1440 O O . LYS A 1 177 ? -2.695 -5.729 -11.020 1.00 89.75 177 LYS A O 1
ATOM 1445 N N . ARG A 1 178 ? -2.811 -6.288 -8.842 1.00 90.50 178 ARG A N 1
ATOM 1446 C CA . ARG A 1 178 ? -2.338 -4.996 -8.314 1.00 90.50 178 ARG A CA 1
ATOM 1447 C C . ARG A 1 178 ? -1.299 -5.173 -7.216 1.00 90.50 178 ARG A C 1
ATOM 1449 O O . ARG A 1 178 ? -1.324 -6.159 -6.482 1.00 90.50 178 ARG A O 1
ATOM 1456 N N . TRP A 1 179 ? -0.373 -4.220 -7.125 1.00 90.12 179 TRP A N 1
ATOM 1457 C CA . TRP A 1 179 ? 0.662 -4.227 -6.093 1.00 90.12 179 TRP A CA 1
ATOM 1458 C C . TRP A 1 179 ? 0.077 -3.771 -4.765 1.00 90.12 179 TRP A C 1
ATOM 1460 O O . TRP A 1 179 ? -0.587 -2.742 -4.706 1.00 90.12 179 TRP A O 1
ATOM 1470 N N . HIS A 1 180 ? 0.375 -4.516 -3.711 1.00 92.81 180 HIS A N 1
ATOM 1471 C CA . HIS A 1 180 ? -0.043 -4.217 -2.356 1.00 92.81 180 HIS A CA 1
ATOM 1472 C C . HIS A 1 180 ? 1.142 -4.265 -1.409 1.00 92.81 180 HIS A C 1
ATOM 1474 O O . HIS A 1 180 ? 1.965 -5.179 -1.491 1.00 92.81 180 HIS A O 1
ATOM 1480 N N . ARG A 1 181 ? 1.188 -3.313 -0.480 1.00 93.62 181 ARG A N 1
ATOM 1481 C CA . ARG A 1 181 ? 2.003 -3.395 0.726 1.00 93.62 181 ARG A CA 1
ATOM 1482 C C . ARG A 1 181 ? 1.172 -4.058 1.815 1.00 93.62 181 ARG A C 1
ATOM 1484 O O . ARG A 1 181 ? 0.059 -3.624 2.087 1.00 93.62 181 ARG A O 1
ATOM 1491 N N . LEU A 1 182 ? 1.707 -5.115 2.405 1.00 95.00 182 LEU A N 1
ATOM 1492 C CA . LEU A 1 182 ? 1.074 -5.930 3.429 1.00 95.00 182 LEU A CA 1
ATOM 1493 C C . LEU A 1 182 ? 1.905 -5.834 4.701 1.00 95.00 182 LEU A C 1
ATOM 1495 O O . LEU A 1 182 ? 3.073 -6.214 4.695 1.00 95.00 182 LEU A O 1
ATOM 1499 N N . GLU A 1 183 ? 1.303 -5.348 5.774 1.00 95.06 183 GLU A N 1
ATOM 1500 C CA . GLU A 1 183 ? 1.882 -5.327 7.110 1.00 95.06 183 GLU A CA 1
ATOM 1501 C C . GLU A 1 183 ? 1.175 -6.364 7.978 1.00 95.06 183 GLU A C 1
ATOM 1503 O O . GLU A 1 183 ? -0.037 -6.303 8.189 1.00 95.06 183 GLU A O 1
ATOM 1508 N N . PHE A 1 184 ? 1.945 -7.319 8.483 1.00 94.81 184 PHE A N 1
ATOM 1509 C CA . PHE A 1 184 ? 1.472 -8.389 9.342 1.00 94.81 184 PHE A CA 1
ATOM 1510 C C . PHE A 1 184 ? 1.990 -8.203 10.766 1.00 94.81 184 PHE A C 1
ATOM 1512 O O . PHE A 1 184 ? 3.169 -7.903 10.970 1.00 94.81 184 PHE A O 1
ATOM 1519 N N . ARG A 1 185 ? 1.124 -8.450 11.751 1.00 92.69 185 ARG A N 1
ATOM 1520 C CA . ARG A 1 185 ? 1.457 -8.370 13.177 1.00 92.69 185 ARG A CA 1
ATOM 1521 C C . ARG A 1 185 ? 0.644 -9.376 13.987 1.00 92.69 185 ARG A C 1
ATOM 1523 O O . ARG A 1 185 ? -0.568 -9.480 13.811 1.00 92.69 185 ARG A O 1
ATOM 1530 N N . TYR A 1 186 ? 1.285 -10.081 14.917 1.00 91.50 186 TYR A N 1
ATOM 1531 C CA . TYR A 1 186 ? 0.554 -10.838 15.937 1.00 91.50 186 TYR A CA 1
ATOM 1532 C C . TYR A 1 186 ? 0.081 -9.916 17.060 1.00 91.50 186 TYR A C 1
ATOM 1534 O O . TYR A 1 186 ? 0.837 -9.073 17.534 1.00 91.50 186 TYR A O 1
ATOM 1542 N N . LEU A 1 187 ? -1.168 -10.088 17.490 1.00 85.00 187 LEU A N 1
ATOM 1543 C CA . LEU A 1 187 ? -1.760 -9.258 18.546 1.00 85.00 187 LEU A CA 1
ATOM 1544 C C . LEU A 1 187 ? -1.342 -9.671 19.956 1.00 85.00 187 LEU A C 1
ATOM 1546 O O . LEU A 1 187 ? -1.437 -8.876 20.886 1.00 85.00 187 LEU A O 1
ATOM 1550 N N . ASP A 1 188 ? -0.906 -10.914 20.120 1.00 77.19 188 ASP A N 1
ATOM 1551 C CA . ASP A 1 188 ? -0.481 -11.462 21.394 1.00 77.19 188 ASP A CA 1
ATOM 1552 C C . ASP A 1 188 ? 0.811 -12.272 21.255 1.00 77.19 188 ASP A C 1
ATOM 1554 O O . ASP A 1 188 ? 1.190 -12.755 20.184 1.00 77.19 188 ASP A O 1
ATOM 1558 N N . ASN A 1 189 ? 1.484 -12.465 22.389 1.00 71.38 189 ASN A N 1
ATOM 1559 C CA . ASN A 1 189 ? 2.686 -13.295 22.463 1.00 71.38 189 ASN A CA 1
ATOM 1560 C C . ASN A 1 189 ? 2.386 -14.773 22.169 1.00 71.38 189 ASN A C 1
ATOM 1562 O O . ASN A 1 189 ? 3.281 -15.523 21.784 1.00 71.38 189 ASN A O 1
ATOM 1566 N N . HIS A 1 190 ? 1.125 -15.187 22.335 1.00 74.19 190 HIS A N 1
ATOM 1567 C CA . HIS A 1 190 ? 0.652 -16.533 22.018 1.00 74.19 190 HIS A CA 1
ATOM 1568 C C . HIS A 1 190 ? 0.432 -16.760 20.519 1.00 74.19 190 HIS A C 1
ATOM 1570 O O . HIS A 1 190 ? 0.174 -17.894 20.120 1.00 74.19 190 HIS A O 1
ATOM 1576 N N . ARG A 1 191 ? 0.566 -15.712 19.694 1.00 78.56 191 ARG A N 1
ATOM 1577 C CA . ARG A 1 191 ? 0.433 -15.748 18.233 1.00 78.56 191 ARG A CA 1
ATOM 1578 C C . ARG A 1 191 ? -0.888 -16.369 17.786 1.00 78.56 191 ARG A C 1
ATOM 1580 O O . ARG A 1 191 ? -0.953 -17.097 16.799 1.00 78.56 191 ARG A O 1
ATOM 1587 N N . SER A 1 192 ? -1.948 -16.090 18.540 1.00 82.38 192 SER A N 1
ATOM 1588 C CA . SER A 1 192 ? -3.266 -16.677 18.317 1.00 82.38 192 SER A CA 1
ATOM 1589 C C . SER A 1 192 ? -4.035 -15.955 17.213 1.00 82.38 192 SER A C 1
ATOM 1591 O O . SER A 1 192 ? -4.876 -16.556 16.548 1.00 82.38 192 SER A O 1
ATOM 1593 N N . GLN A 1 193 ? -3.748 -14.667 17.009 1.00 91.50 193 GLN A N 1
ATOM 1594 C CA . GLN A 1 193 ? -4.427 -13.829 16.031 1.00 91.50 193 GLN A CA 1
ATOM 1595 C C . GLN A 1 193 ? -3.438 -12.965 15.263 1.00 91.50 193 GLN A C 1
ATOM 1597 O O . GLN A 1 193 ? -2.615 -12.259 15.852 1.00 91.50 193 GLN A O 1
ATOM 1602 N N . LEU A 1 194 ? -3.559 -13.014 13.940 1.00 94.12 194 LEU A N 1
ATOM 1603 C CA . LEU A 1 194 ? -2.730 -12.273 13.004 1.00 94.12 194 LEU A CA 1
ATOM 1604 C C . LEU A 1 194 ? -3.538 -11.111 12.430 1.00 94.12 194 LEU A C 1
ATOM 1606 O O . LEU A 1 194 ? -4.521 -11.322 11.718 1.00 94.12 194 LEU A O 1
ATOM 1610 N N . LEU A 1 195 ? -3.122 -9.889 12.735 1.00 95.44 195 LEU A N 1
ATOM 1611 C CA . LEU A 1 195 ? -3.648 -8.681 12.123 1.00 95.44 195 LEU A CA 1
ATOM 1612 C C . LEU A 1 195 ? -2.874 -8.393 10.831 1.00 95.44 195 LEU A C 1
ATOM 1614 O O . LEU A 1 195 ? -1.644 -8.431 10.810 1.00 95.44 195 LEU A O 1
ATOM 1618 N N . LEU A 1 196 ? -3.613 -8.103 9.765 1.00 96.12 196 LEU A N 1
ATOM 1619 C CA . LEU A 1 196 ? -3.109 -7.658 8.474 1.00 96.12 196 LEU A CA 1
ATOM 1620 C C . LEU A 1 196 ? -3.640 -6.254 8.193 1.00 96.12 196 LEU A C 1
ATOM 1622 O O . LEU A 1 196 ? -4.856 -6.048 8.176 1.00 96.12 196 LEU A O 1
ATOM 1626 N N . GLN A 1 197 ? -2.738 -5.329 7.883 1.00 95.19 197 GLN A N 1
ATOM 1627 C CA . GLN A 1 197 ? -3.058 -4.091 7.178 1.00 95.19 197 GLN A CA 1
ATOM 1628 C C . GLN A 1 197 ? -2.529 -4.190 5.747 1.00 95.19 197 GLN A C 1
ATOM 1630 O O . GLN A 1 197 ? -1.387 -4.583 5.525 1.00 95.19 197 GLN A O 1
ATOM 1635 N N . ALA A 1 198 ? -3.362 -3.859 4.768 1.00 94.31 198 ALA A N 1
ATOM 1636 C CA . ALA A 1 198 ? -3.003 -3.898 3.360 1.00 94.31 198 ALA A CA 1
ATOM 1637 C C . ALA A 1 198 ? -3.306 -2.558 2.687 1.00 94.31 198 ALA A C 1
ATOM 1639 O O . ALA A 1 198 ? -4.374 -1.975 2.874 1.00 94.31 198 ALA A O 1
ATOM 1640 N N . GLU A 1 199 ? -2.369 -2.091 1.874 1.00 91.12 199 GLU A N 1
ATOM 1641 C CA . GLU A 1 199 ? -2.472 -0.850 1.109 1.00 91.12 199 GLU A CA 1
ATOM 1642 C C . GLU A 1 199 ? -2.191 -1.155 -0.359 1.00 91.12 199 GLU A C 1
ATOM 1644 O O . GLU A 1 199 ? -1.188 -1.792 -0.680 1.00 91.12 199 GLU A O 1
ATOM 1649 N N . ASP A 1 200 ? -3.077 -0.727 -1.256 1.00 89.94 200 ASP A N 1
ATOM 1650 C CA . ASP A 1 200 ? -2.820 -0.782 -2.695 1.00 89.94 200 ASP A CA 1
ATOM 1651 C C . ASP A 1 200 ? -1.824 0.330 -3.057 1.00 89.94 200 ASP A C 1
ATOM 1653 O O . ASP A 1 200 ? -2.093 1.521 -2.910 1.00 89.94 200 ASP A O 1
ATOM 1657 N N . ILE A 1 201 ? -0.640 -0.090 -3.496 1.00 88.50 201 ILE A N 1
ATOM 1658 C CA . ILE A 1 201 ? 0.479 0.777 -3.879 1.00 88.50 201 ILE A CA 1
ATOM 1659 C C . ILE A 1 201 ? 0.737 0.701 -5.386 1.00 88.50 201 ILE A C 1
ATOM 1661 O O . ILE A 1 201 ? 1.818 1.047 -5.858 1.00 88.50 201 ILE A O 1
ATOM 1665 N N . HIS A 1 202 ? -0.220 0.202 -6.171 1.00 86.56 202 HIS A N 1
ATOM 1666 C CA . HIS A 1 202 ? -0.007 -0.057 -7.589 1.00 86.56 202 HIS A CA 1
ATOM 1667 C C . HIS A 1 202 ? 0.289 1.208 -8.384 1.00 86.56 202 HIS A C 1
ATOM 1669 O O . HIS A 1 202 ? 1.225 1.199 -9.174 1.00 86.56 202 HIS A O 1
ATOM 1675 N N . GLU A 1 203 ? -0.427 2.305 -8.137 1.00 80.44 203 GLU A N 1
ATOM 1676 C CA . GLU A 1 203 ? -0.133 3.575 -8.814 1.00 80.44 203 GLU A CA 1
ATOM 1677 C C . GLU A 1 203 ? 1.260 4.097 -8.443 1.00 80.44 203 GLU A C 1
ATOM 1679 O O . GLU A 1 203 ? 1.999 4.527 -9.323 1.00 80.44 203 GLU A O 1
ATOM 1684 N N . GLN A 1 204 ? 1.658 3.979 -7.169 1.00 79.19 204 GLN A N 1
ATOM 1685 C CA . GLN A 1 204 ? 3.010 4.327 -6.730 1.00 79.19 204 GLN A CA 1
ATOM 1686 C C . GLN A 1 204 ? 4.052 3.463 -7.450 1.00 79.19 204 GLN A C 1
ATOM 1688 O O . GLN A 1 204 ? 5.017 3.995 -7.981 1.00 79.19 204 GLN A O 1
ATOM 1693 N N . LYS A 1 205 ? 3.842 2.145 -7.545 1.00 81.38 205 LYS A N 1
ATOM 1694 C CA . LYS A 1 205 ? 4.756 1.232 -8.250 1.00 81.38 205 LYS A CA 1
ATOM 1695 C C . LYS A 1 205 ? 4.837 1.505 -9.745 1.00 81.38 205 LYS A C 1
ATOM 1697 O O . LYS A 1 205 ? 5.918 1.421 -10.322 1.00 81.38 205 LYS A O 1
ATOM 1702 N N . VAL A 1 206 ? 3.715 1.840 -10.378 1.00 75.00 206 VAL A N 1
ATOM 1703 C CA . VAL A 1 206 ? 3.684 2.249 -11.786 1.00 75.00 206 VAL A CA 1
ATOM 1704 C C . VAL A 1 206 ? 4.443 3.563 -11.962 1.00 75.00 206 VAL A C 1
ATOM 1706 O O . VAL A 1 206 ? 5.260 3.663 -12.871 1.00 75.00 206 VAL A O 1
ATOM 1709 N N . GLN A 1 207 ? 4.246 4.544 -11.080 1.00 70.25 207 GLN A N 1
ATOM 1710 C CA . GLN A 1 207 ? 4.972 5.815 -11.113 1.00 70.25 207 GLN A CA 1
ATOM 1711 C C . GLN A 1 207 ? 6.469 5.647 -10.848 1.00 70.25 207 GLN A C 1
ATOM 1713 O O . GLN A 1 207 ? 7.257 6.235 -11.575 1.00 70.25 207 GLN A O 1
ATOM 1718 N N . GLU A 1 208 ? 6.872 4.824 -9.878 1.00 70.62 208 GLU A N 1
ATOM 1719 C CA . GLU A 1 208 ? 8.274 4.466 -9.625 1.00 70.62 208 GLU A CA 1
ATOM 1720 C C . GLU A 1 208 ? 8.894 3.842 -10.884 1.00 70.62 208 GLU A C 1
ATOM 1722 O O . GLU A 1 208 ? 9.917 4.310 -11.378 1.00 70.62 208 GLU A O 1
ATOM 1727 N N . ALA A 1 209 ? 8.229 2.850 -11.484 1.00 69.25 209 ALA A N 1
ATOM 1728 C CA . ALA A 1 209 ? 8.704 2.207 -12.709 1.00 69.25 209 ALA A CA 1
ATOM 1729 C C . ALA A 1 209 ? 8.794 3.173 -13.906 1.00 69.25 209 ALA A C 1
ATOM 1731 O O . ALA A 1 209 ? 9.687 3.029 -14.744 1.00 69.25 209 ALA A O 1
ATOM 1732 N N . LEU A 1 210 ? 7.880 4.144 -13.995 1.00 65.56 210 LEU A N 1
ATOM 1733 C CA . LEU A 1 210 ? 7.899 5.194 -15.013 1.00 65.56 210 LEU A CA 1
ATOM 1734 C C . LEU A 1 210 ? 8.948 6.272 -14.724 1.00 65.56 210 LEU A C 1
ATOM 1736 O O . LEU A 1 210 ? 9.530 6.781 -15.671 1.00 65.56 210 LEU A O 1
ATOM 1740 N N . ALA A 1 211 ? 9.222 6.604 -13.460 1.00 66.19 211 ALA A N 1
ATOM 1741 C CA . ALA A 1 211 ? 10.268 7.551 -13.071 1.00 66.19 211 ALA A CA 1
ATOM 1742 C C . ALA A 1 211 ? 11.655 7.035 -13.468 1.00 66.19 211 ALA A C 1
ATOM 1744 O O . ALA A 1 211 ? 12.524 7.816 -13.854 1.00 66.19 211 ALA A O 1
ATOM 1745 N N . HIS A 1 212 ? 11.822 5.711 -13.469 1.00 74.81 212 HIS A N 1
ATOM 1746 C CA . HIS A 1 212 ? 13.020 5.064 -13.989 1.00 74.81 212 HIS A CA 1
ATOM 1747 C C . HIS A 1 212 ? 13.129 5.063 -15.521 1.00 74.81 212 HIS A C 1
ATOM 1749 O O . HIS A 1 212 ? 14.082 4.514 -16.084 1.00 74.81 212 HIS A O 1
ATOM 1755 N N . ARG A 1 213 ? 12.160 5.658 -16.224 1.00 81.19 213 ARG A N 1
ATOM 1756 C CA . ARG A 1 213 ? 12.103 5.706 -17.681 1.00 81.19 213 ARG A CA 1
ATOM 1757 C C . ARG A 1 213 ? 11.959 7.132 -18.196 1.00 81.19 213 ARG A C 1
ATOM 1759 O O . ARG A 1 213 ? 11.367 8.006 -17.573 1.00 81.19 213 ARG A O 1
ATOM 1766 N N . ASP A 1 214 ? 12.500 7.373 -19.379 1.00 84.00 214 ASP A N 1
ATOM 1767 C CA . ASP A 1 214 ? 12.280 8.621 -20.091 1.00 84.00 214 ASP A CA 1
ATOM 1768 C C . ASP A 1 214 ? 10.826 8.680 -20.594 1.00 84.00 214 ASP A C 1
ATOM 1770 O O . ASP A 1 214 ? 10.357 7.788 -21.301 1.00 84.00 214 ASP A O 1
ATOM 1774 N N . SER A 1 215 ? 10.103 9.738 -20.218 1.00 80.81 215 SER A N 1
ATOM 1775 C CA . SER A 1 215 ? 8.658 9.879 -20.473 1.00 80.81 215 SER A CA 1
ATOM 1776 C C . SER A 1 215 ? 8.269 9.877 -21.957 1.00 80.81 215 SER A C 1
ATOM 1778 O O . SER A 1 215 ? 7.151 9.491 -22.300 1.00 80.81 215 SER A O 1
ATOM 1780 N N . LEU A 1 216 ? 9.180 10.291 -22.843 1.00 84.06 216 LEU A N 1
ATOM 1781 C CA . LEU A 1 216 ? 8.948 10.341 -24.283 1.00 84.06 216 LEU A CA 1
ATOM 1782 C C . LEU A 1 216 ? 9.219 8.987 -24.938 1.00 84.06 216 LEU A C 1
ATOM 1784 O O . LEU A 1 216 ? 8.452 8.536 -25.783 1.00 84.06 216 LEU A O 1
ATOM 1788 N N . THR A 1 217 ? 10.328 8.349 -24.583 1.00 85.56 217 THR A N 1
ATOM 1789 C CA . THR A 1 217 ? 10.847 7.174 -25.293 1.00 85.56 217 THR A CA 1
ATOM 1790 C C . THR A 1 217 ? 10.441 5.865 -24.623 1.00 85.56 217 THR A C 1
ATOM 1792 O O . THR A 1 217 ? 10.281 4.850 -25.296 1.00 85.56 217 THR A O 1
ATOM 1795 N N . GLY A 1 218 ? 10.210 5.875 -23.309 1.00 84.06 218 GLY A N 1
ATOM 1796 C CA . GLY A 1 218 ? 10.041 4.679 -22.488 1.00 84.06 218 GLY A CA 1
ATOM 1797 C C . GLY A 1 218 ? 11.340 3.894 -22.281 1.00 84.06 218 GLY A C 1
ATOM 1798 O O . GLY A 1 218 ? 11.288 2.788 -21.745 1.00 84.06 218 GLY A O 1
ATOM 1799 N N . LEU A 1 219 ? 12.491 4.416 -22.720 1.00 88.19 219 LEU A N 1
ATOM 1800 C CA . LEU A 1 219 ? 13.824 3.882 -22.415 1.00 88.19 219 LEU A CA 1
ATOM 1801 C C . LEU A 1 219 ? 14.205 4.190 -20.962 1.00 88.19 219 LEU A C 1
ATOM 1803 O O . LEU A 1 219 ? 13.471 4.905 -20.290 1.00 88.19 219 LEU A O 1
ATOM 1807 N N . LEU A 1 220 ? 15.329 3.669 -20.463 1.00 88.31 220 LEU A N 1
ATOM 1808 C CA . LEU A 1 220 ? 15.796 4.004 -19.112 1.00 88.31 220 LEU A CA 1
ATOM 1809 C C . LEU A 1 220 ? 16.064 5.508 -18.991 1.00 88.31 220 LEU A C 1
ATOM 1811 O O . LEU A 1 220 ? 16.552 6.136 -19.936 1.00 88.31 220 LEU A O 1
ATOM 1815 N N . SER A 1 221 ? 15.787 6.072 -17.816 1.00 87.50 221 SER A N 1
ATOM 1816 C CA . SER A 1 221 ? 16.267 7.407 -17.460 1.00 87.50 221 SER A CA 1
ATOM 1817 C C . SER A 1 221 ? 17.804 7.432 -17.526 1.00 87.50 221 SER A C 1
ATOM 1819 O O . SER A 1 221 ? 18.450 6.397 -17.343 1.00 87.50 221 SER A O 1
ATOM 1821 N N . GLN A 1 222 ? 18.415 8.590 -17.792 1.00 87.06 222 GLN A N 1
ATOM 1822 C CA . GLN A 1 222 ? 19.883 8.671 -17.846 1.00 87.06 222 GLN A CA 1
ATOM 1823 C C . GLN A 1 222 ? 20.540 8.222 -16.524 1.00 87.06 222 GLN A C 1
ATOM 1825 O O . GLN A 1 222 ? 21.450 7.394 -16.587 1.00 87.06 222 GLN A O 1
ATOM 1830 N N . PRO A 1 223 ? 20.079 8.665 -15.330 1.00 84.56 223 PRO A N 1
ATOM 1831 C CA . PRO A 1 223 ? 20.637 8.188 -14.064 1.00 84.56 223 PRO A CA 1
ATOM 1832 C C . PRO A 1 223 ? 20.557 6.665 -13.898 1.00 84.56 223 PRO A C 1
ATOM 1834 O O . PRO A 1 223 ? 21.549 6.032 -13.529 1.00 84.56 223 PRO A O 1
ATOM 1837 N N . ASP A 1 224 ? 19.409 6.061 -14.216 1.00 83.69 224 ASP A N 1
ATOM 1838 C CA . ASP A 1 224 ? 19.220 4.615 -14.065 1.00 83.69 224 ASP A CA 1
ATOM 1839 C C . ASP A 1 224 ? 19.998 3.817 -15.101 1.00 83.69 224 ASP A C 1
ATOM 1841 O O . ASP A 1 224 ? 20.532 2.755 -14.786 1.00 83.69 224 ASP A O 1
ATOM 1845 N N . PHE A 1 225 ? 20.124 4.341 -16.321 1.00 88.69 225 PHE A N 1
ATOM 1846 C CA . PHE A 1 225 ? 20.993 3.763 -17.334 1.00 88.69 225 PHE A CA 1
ATOM 1847 C C . PHE A 1 225 ? 22.423 3.639 -16.819 1.00 88.69 225 PHE A C 1
ATOM 1849 O O . PHE A 1 225 ? 22.978 2.542 -16.875 1.00 88.69 225 PHE A O 1
ATOM 1856 N N . PHE A 1 226 ? 23.010 4.709 -16.274 1.00 85.56 226 PHE A N 1
ATOM 1857 C CA . PHE A 1 226 ? 24.370 4.650 -15.738 1.00 85.56 226 PHE A CA 1
ATOM 1858 C C . PHE A 1 226 ? 24.462 3.708 -14.532 1.00 85.56 226 PHE A C 1
ATOM 1860 O O . PHE A 1 226 ? 25.376 2.884 -14.476 1.00 85.56 226 PHE A O 1
ATOM 1867 N N . ALA A 1 227 ? 23.502 3.752 -13.604 1.00 82.81 227 ALA A N 1
ATOM 1868 C CA . ALA A 1 227 ? 23.504 2.893 -12.421 1.00 82.81 227 ALA A CA 1
ATOM 1869 C C . ALA A 1 227 ? 23.405 1.392 -12.763 1.00 82.81 227 ALA A C 1
ATOM 1871 O O . ALA A 1 227 ? 24.171 0.585 -12.230 1.00 82.81 227 ALA A O 1
ATOM 1872 N N . ILE A 1 228 ? 22.487 1.013 -13.660 1.00 81.12 228 ILE A N 1
ATOM 1873 C CA . ILE A 1 228 ? 22.289 -0.377 -14.099 1.00 81.12 228 ILE A CA 1
ATOM 1874 C C . ILE A 1 228 ? 23.487 -0.841 -14.922 1.00 81.12 228 ILE A C 1
ATOM 1876 O O . ILE A 1 228 ? 24.062 -1.890 -14.628 1.00 81.12 228 ILE A O 1
ATOM 1880 N N . SER A 1 229 ? 23.897 -0.038 -15.906 1.00 83.25 229 SER A N 1
ATOM 1881 C CA . SER A 1 229 ? 24.997 -0.383 -16.805 1.00 83.25 229 SER A CA 1
ATOM 1882 C C . SER A 1 229 ? 26.296 -0.600 -16.035 1.00 83.25 229 SER A C 1
ATOM 1884 O O . SER A 1 229 ? 26.989 -1.567 -16.316 1.00 83.25 229 SER A O 1
ATOM 1886 N N . THR A 1 230 ? 26.590 0.214 -15.009 1.00 78.31 230 THR A N 1
ATOM 1887 C CA . THR A 1 230 ? 27.812 0.076 -14.188 1.00 78.31 230 THR A CA 1
ATOM 1888 C C . THR A 1 230 ? 27.868 -1.261 -13.449 1.00 78.31 230 THR A C 1
ATOM 1890 O O . THR A 1 230 ? 28.939 -1.841 -13.294 1.00 78.31 230 THR A O 1
ATOM 1893 N N . ARG A 1 231 ? 26.717 -1.786 -13.011 1.00 72.12 231 ARG A N 1
ATOM 1894 C CA . ARG A 1 231 ? 26.634 -3.086 -12.322 1.00 72.12 231 ARG A CA 1
ATOM 1895 C C . ARG A 1 231 ? 26.706 -4.276 -13.276 1.00 72.12 231 ARG A C 1
ATOM 1897 O O . ARG A 1 231 ? 27.030 -5.374 -12.839 1.00 72.12 231 ARG A O 1
ATOM 1904 N N . GLN A 1 232 ? 26.352 -4.070 -14.542 1.00 66.88 232 GLN A N 1
ATOM 1905 C CA . GLN A 1 232 ? 26.198 -5.120 -15.550 1.00 66.88 232 GLN A CA 1
ATOM 1906 C C . GLN A 1 232 ? 27.336 -5.154 -16.577 1.00 66.88 232 GLN A C 1
ATOM 1908 O O . GLN A 1 232 ? 27.233 -5.908 -17.543 1.00 66.88 232 GLN A O 1
ATOM 1913 N N . ILE A 1 233 ? 28.407 -4.366 -16.396 1.00 71.00 233 ILE A N 1
ATOM 1914 C CA . ILE A 1 233 ? 29.551 -4.378 -17.318 1.00 71.00 233 ILE A CA 1
ATOM 1915 C C . ILE A 1 233 ? 30.161 -5.779 -17.319 1.00 71.00 233 ILE A C 1
ATOM 1917 O O . ILE A 1 233 ? 30.865 -6.182 -16.393 1.00 71.00 233 ILE A O 1
ATOM 1921 N N . ALA A 1 234 ? 29.861 -6.527 -18.373 1.00 65.56 234 ALA A N 1
ATOM 1922 C CA . ALA A 1 234 ? 30.484 -7.801 -18.649 1.00 65.56 234 ALA A CA 1
ATOM 1923 C C . ALA A 1 234 ? 31.859 -7.576 -19.274 1.00 65.56 234 ALA A C 1
ATOM 1925 O O . ALA A 1 234 ? 32.120 -6.554 -19.919 1.00 65.56 234 ALA A O 1
ATOM 1926 N N . SER A 1 235 ? 32.703 -8.597 -19.162 1.00 61.84 235 SER A N 1
ATOM 1927 C CA . SER A 1 235 ? 33.827 -8.750 -20.062 1.00 61.84 235 SER A CA 1
ATOM 1928 C C . SER A 1 235 ? 33.341 -8.629 -21.504 1.00 61.84 235 SER A C 1
ATOM 1930 O O . SER A 1 235 ? 32.448 -9.370 -21.912 1.00 61.84 235 SER A O 1
ATOM 1932 N N . HIS A 1 236 ? 33.927 -7.711 -22.274 1.00 70.12 236 HIS A N 1
ATOM 1933 C CA . HIS A 1 236 ? 33.608 -7.441 -23.685 1.00 70.12 236 HIS A CA 1
ATOM 1934 C C . HIS A 1 236 ? 32.386 -6.548 -23.966 1.00 70.12 236 HIS A C 1
ATOM 1936 O O . HIS A 1 236 ? 32.009 -6.420 -25.128 1.00 70.12 236 HIS A O 1
ATOM 1942 N N . ALA A 1 237 ? 31.776 -5.893 -22.973 1.00 77.88 237 ALA A N 1
ATOM 1943 C CA . ALA A 1 237 ? 30.710 -4.925 -23.246 1.00 77.88 237 ALA A CA 1
ATOM 1944 C C . ALA A 1 237 ? 31.193 -3.749 -24.128 1.00 77.88 237 ALA A C 1
ATOM 1946 O O . ALA A 1 237 ? 32.337 -3.309 -24.040 1.00 77.88 237 ALA A O 1
ATOM 1947 N N . GLN A 1 238 ? 30.316 -3.211 -24.974 1.00 80.69 238 GLN A N 1
ATOM 1948 C CA . GLN A 1 238 ? 30.576 -2.040 -25.813 1.00 80.69 238 GLN A CA 1
ATOM 1949 C C . GLN A 1 238 ? 29.556 -0.942 -25.530 1.00 80.69 238 GLN A C 1
ATOM 1951 O O . GLN A 1 238 ? 28.347 -1.181 -25.524 1.00 80.69 238 GLN A O 1
ATOM 1956 N N . LEU A 1 239 ? 30.042 0.282 -25.337 1.00 85.56 239 LEU A N 1
ATOM 1957 C CA . LEU A 1 239 ? 29.200 1.468 -25.263 1.00 85.56 239 LEU A CA 1
ATOM 1958 C C . LEU A 1 239 ? 28.954 1.982 -26.683 1.00 85.56 239 LEU A C 1
ATOM 1960 O O . LEU A 1 239 ? 29.906 2.281 -27.402 1.00 85.56 239 LEU A O 1
ATOM 1964 N N . THR A 1 240 ? 27.688 2.073 -27.084 1.00 84.62 240 THR A N 1
ATOM 1965 C CA . THR A 1 240 ? 27.270 2.512 -28.422 1.00 84.62 240 THR A CA 1
ATOM 1966 C C . THR A 1 240 ? 26.457 3.796 -28.321 1.00 84.62 240 THR A C 1
ATOM 1968 O O . THR A 1 240 ? 25.415 3.812 -27.667 1.00 84.62 240 THR A O 1
ATOM 1971 N N . LEU A 1 241 ? 26.930 4.858 -28.972 1.00 85.62 241 LEU A N 1
ATOM 1972 C CA . LEU A 1 241 ? 26.260 6.152 -29.081 1.00 85.62 241 LEU A CA 1
ATOM 1973 C C . LEU A 1 241 ? 25.765 6.356 -30.511 1.00 85.62 241 LEU A C 1
ATOM 1975 O O . LEU A 1 241 ? 26.540 6.278 -31.464 1.00 85.62 241 LEU A O 1
ATOM 1979 N N . TRP A 1 24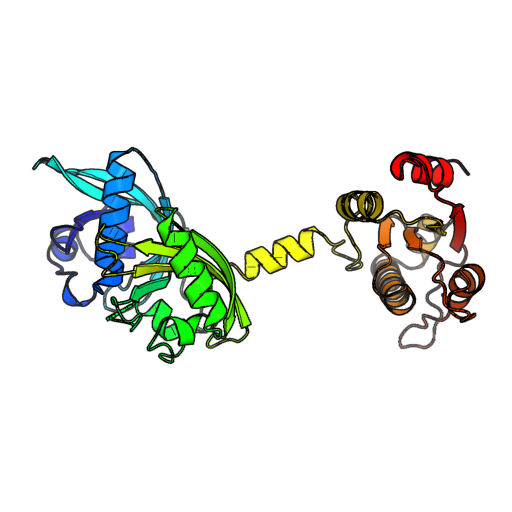2 ? 24.491 6.702 -30.642 1.00 84.50 242 TRP A N 1
ATOM 1980 C CA . TRP A 1 242 ? 23.910 7.196 -31.881 1.00 84.50 242 TRP A CA 1
ATOM 1981 C C . TRP A 1 242 ? 23.587 8.675 -31.728 1.00 84.50 242 TRP A C 1
ATOM 1983 O O . TRP A 1 242 ? 22.746 9.037 -30.907 1.00 84.50 242 TRP A O 1
ATOM 1993 N N . ARG A 1 243 ? 24.242 9.521 -32.524 1.00 83.50 243 ARG A N 1
ATOM 1994 C CA . ARG A 1 243 ? 24.125 10.983 -32.458 1.00 83.50 243 ARG A CA 1
ATOM 1995 C C . ARG A 1 243 ? 23.543 11.555 -33.747 1.00 83.50 243 ARG A C 1
ATOM 1997 O O . ARG A 1 243 ? 24.067 11.218 -34.808 1.00 83.50 243 ARG A O 1
ATOM 2004 N N . CYS A 1 244 ? 22.526 12.430 -33.687 1.00 80.94 244 CYS A N 1
ATOM 2005 C CA . CYS A 1 244 ? 22.100 13.189 -34.881 1.00 80.94 244 CYS A CA 1
ATOM 2006 C C . CYS A 1 244 ? 22.835 14.535 -34.956 1.00 80.94 244 CYS A C 1
ATOM 2008 O O . CYS A 1 244 ? 22.537 15.462 -34.204 1.00 80.94 244 CYS A O 1
ATOM 2010 N N . GLN A 1 245 ? 23.746 14.677 -35.922 1.00 81.19 245 GLN A N 1
ATOM 2011 C CA . GLN A 1 245 ? 24.620 15.853 -36.045 1.00 81.19 245 GLN A CA 1
ATOM 2012 C C . GLN A 1 245 ? 23.847 17.167 -36.269 1.00 81.19 245 GLN A C 1
ATOM 2014 O O . GLN A 1 245 ? 24.197 18.207 -35.718 1.00 81.19 245 GLN A O 1
ATOM 2019 N N . ASN A 1 246 ? 22.747 17.118 -37.026 1.00 81.19 246 ASN A N 1
ATOM 2020 C CA . ASN A 1 246 ? 21.981 18.302 -37.433 1.00 81.19 246 ASN A CA 1
ATOM 2021 C C . ASN A 1 246 ? 20.574 18.368 -36.819 1.00 81.19 246 ASN A C 1
ATOM 2023 O O . ASN A 1 246 ? 19.654 18.939 -37.415 1.00 81.19 246 ASN A O 1
ATOM 2027 N N . TRP A 1 247 ? 20.392 17.808 -35.616 1.00 83.44 247 TRP A N 1
ATOM 2028 C CA . TRP A 1 247 ? 19.077 17.695 -34.975 1.00 83.44 247 TRP A CA 1
ATOM 2029 C C . TRP A 1 247 ? 18.296 19.013 -34.926 1.00 83.44 247 TRP A C 1
ATOM 2031 O O . TRP A 1 247 ? 17.130 19.056 -35.311 1.00 83.44 247 TRP A O 1
ATOM 2041 N N . SER A 1 248 ? 18.923 20.100 -34.469 1.00 85.00 248 SER A N 1
ATOM 2042 C CA . SER A 1 248 ? 18.237 21.384 -34.272 1.00 85.00 248 SER A CA 1
ATOM 2043 C C . SER A 1 248 ? 17.710 21.973 -35.583 1.00 85.00 248 SER A C 1
ATOM 2045 O O . SER A 1 248 ? 16.556 22.394 -35.646 1.00 85.00 248 SER A O 1
ATOM 2047 N N . ALA A 1 249 ? 18.534 21.971 -36.637 1.00 84.31 249 ALA A N 1
ATOM 2048 C CA . ALA A 1 249 ? 18.145 22.461 -37.960 1.00 84.31 249 ALA A CA 1
ATOM 2049 C C . ALA A 1 249 ? 17.031 21.592 -38.558 1.00 84.31 249 ALA A C 1
ATOM 2051 O O . ALA A 1 249 ? 16.045 22.094 -39.101 1.00 84.31 249 ALA A O 1
ATOM 2052 N N . TRP A 1 250 ? 17.143 20.275 -38.383 1.00 82.94 250 TRP A N 1
ATOM 2053 C CA . TRP A 1 250 ? 16.118 19.346 -38.821 1.00 82.94 250 TRP A CA 1
ATOM 2054 C C . TRP A 1 250 ? 14.791 19.552 -38.079 1.00 82.94 250 TRP A C 1
ATOM 2056 O O . TRP A 1 250 ? 13.753 19.705 -38.722 1.00 82.94 250 TRP A O 1
ATOM 2066 N N . GLN A 1 251 ? 14.806 19.633 -36.746 1.00 84.62 251 GLN A N 1
ATOM 2067 C CA . GLN A 1 251 ? 13.614 19.848 -35.923 1.00 84.62 251 GLN A CA 1
ATOM 2068 C C . GLN A 1 251 ? 12.889 21.147 -36.293 1.00 84.62 251 GLN A C 1
ATOM 2070 O O . GLN A 1 251 ? 11.659 21.159 -36.343 1.00 84.62 251 GLN A O 1
ATOM 2075 N N . GLN A 1 252 ? 13.628 22.218 -36.597 1.00 86.25 252 GLN A N 1
ATOM 2076 C CA . GLN A 1 252 ? 13.049 23.469 -37.096 1.00 86.25 252 GLN A CA 1
ATOM 2077 C C . GLN A 1 252 ? 12.315 23.273 -38.429 1.00 86.25 252 GLN A C 1
ATOM 2079 O O . GLN A 1 252 ? 11.249 23.849 -38.622 1.00 86.25 252 GLN A O 1
ATOM 2084 N N . SER A 1 253 ? 12.838 22.426 -39.321 1.00 84.00 253 SER A N 1
ATOM 2085 C CA . SER A 1 253 ? 12.215 22.154 -40.623 1.00 84.00 253 SER A CA 1
ATOM 2086 C C . SER A 1 253 ? 10.944 21.294 -40.543 1.00 84.00 253 SER A C 1
ATOM 2088 O O . SER A 1 253 ? 10.035 21.472 -41.351 1.00 84.00 253 SER A O 1
ATOM 2090 N N . VAL A 1 254 ? 10.854 20.368 -39.577 1.00 79.38 254 VAL A N 1
ATOM 2091 C CA . VAL A 1 254 ? 9.737 19.404 -39.475 1.00 79.38 254 VAL A CA 1
ATOM 2092 C C . VAL A 1 254 ? 8.707 19.736 -38.393 1.00 79.38 254 VAL A C 1
ATOM 2094 O O . VAL A 1 254 ? 7.608 19.177 -38.405 1.00 79.38 254 VAL A O 1
ATOM 2097 N N . GLY A 1 255 ? 9.053 20.620 -37.457 1.00 82.38 255 GLY A N 1
ATOM 2098 C CA . GLY A 1 255 ? 8.228 20.983 -36.310 1.00 82.38 255 GLY A CA 1
ATOM 2099 C C . GLY A 1 255 ? 8.266 19.970 -35.157 1.00 82.38 255 GLY A C 1
ATOM 2100 O O . GLY A 1 255 ? 8.624 18.798 -35.311 1.00 82.38 255 GLY A O 1
ATOM 2101 N N . LEU A 1 256 ? 7.855 20.433 -33.971 1.00 83.38 256 LEU A N 1
ATOM 2102 C CA . LEU A 1 256 ? 7.961 19.688 -32.710 1.00 83.38 256 LEU A CA 1
ATOM 2103 C C . LEU A 1 256 ? 7.188 18.360 -32.719 1.00 83.38 256 LEU A C 1
ATOM 2105 O O . LEU A 1 256 ? 7.705 17.334 -32.290 1.00 83.38 256 LEU A O 1
ATOM 2109 N N . SER A 1 257 ? 5.955 18.342 -33.228 1.00 79.75 257 SER A N 1
ATOM 2110 C CA . SER A 1 257 ? 5.129 17.127 -33.209 1.00 79.75 257 SER A CA 1
ATOM 2111 C C . SER A 1 257 ? 5.743 15.991 -34.035 1.00 79.75 257 SER A C 1
ATOM 2113 O O . SER A 1 257 ? 5.716 14.831 -33.619 1.00 79.75 257 SER A O 1
ATOM 2115 N N . ARG A 1 258 ? 6.332 16.310 -35.197 1.00 79.62 258 ARG A N 1
ATOM 2116 C CA . ARG A 1 258 ? 6.962 15.314 -36.076 1.00 79.62 258 ARG A CA 1
ATOM 2117 C C . ARG A 1 258 ? 8.303 14.838 -35.519 1.00 79.62 258 ARG A C 1
ATOM 2119 O O . ARG A 1 258 ? 8.599 13.645 -35.618 1.00 79.62 258 ARG A O 1
ATOM 2126 N N . SER A 1 259 ? 9.078 15.722 -34.888 1.00 81.31 259 SER A N 1
ATOM 2127 C CA . SER A 1 259 ? 10.339 15.337 -34.251 1.00 81.31 259 SER A CA 1
ATOM 2128 C C . SER A 1 259 ? 10.120 14.419 -33.043 1.00 81.31 259 SER A C 1
ATOM 2130 O O . SER A 1 259 ? 10.783 13.389 -32.946 1.00 81.31 259 SER A O 1
ATOM 2132 N N . LEU A 1 260 ? 9.129 14.703 -32.188 1.00 83.94 260 LEU A N 1
ATOM 2133 C CA . LEU A 1 260 ? 8.776 13.844 -31.047 1.00 83.94 260 LEU A CA 1
ATOM 2134 C C . LEU A 1 260 ? 8.305 12.453 -31.490 1.00 83.94 260 LEU A C 1
ATOM 2136 O O . LEU A 1 260 ? 8.749 11.446 -30.940 1.00 83.94 260 LEU A O 1
ATOM 2140 N N . ARG A 1 261 ? 7.463 12.374 -32.532 1.00 79.69 261 ARG A N 1
ATOM 2141 C CA . ARG A 1 261 ? 7.032 11.087 -33.105 1.00 79.69 261 ARG A CA 1
ATOM 2142 C C . ARG A 1 261 ? 8.211 10.279 -33.651 1.00 79.69 261 ARG A C 1
ATOM 2144 O O . ARG A 1 261 ? 8.226 9.060 -33.525 1.00 79.69 261 ARG A O 1
ATOM 2151 N N . THR A 1 262 ? 9.195 10.959 -34.237 1.00 78.25 262 THR A N 1
ATOM 2152 C CA . THR A 1 262 ? 10.413 10.321 -34.753 1.00 78.25 262 THR A CA 1
ATOM 2153 C C . THR A 1 262 ? 11.259 9.755 -33.614 1.00 78.25 262 THR A C 1
ATOM 2155 O O . THR A 1 262 ? 11.647 8.596 -33.687 1.00 78.25 262 THR A O 1
ATOM 2158 N N . ILE A 1 263 ? 11.462 10.516 -32.529 1.00 82.50 263 ILE A N 1
ATOM 2159 C CA . ILE A 1 263 ? 12.165 10.030 -31.327 1.00 82.50 263 ILE A CA 1
ATOM 2160 C C . ILE A 1 263 ? 11.488 8.774 -30.775 1.00 82.50 263 ILE A C 1
ATOM 2162 O O . ILE A 1 263 ? 12.165 7.789 -30.492 1.00 82.50 263 ILE A O 1
ATOM 2166 N N . LYS A 1 264 ? 10.154 8.787 -30.657 1.00 83.25 264 LYS A N 1
ATOM 2167 C CA . LYS A 1 264 ? 9.399 7.641 -30.139 1.00 83.25 264 LYS A CA 1
ATOM 2168 C C . LYS A 1 264 ? 9.593 6.389 -30.999 1.00 83.25 264 LYS A C 1
ATOM 2170 O O . LYS A 1 264 ? 9.894 5.331 -30.465 1.00 83.25 264 LYS A O 1
ATOM 2175 N N . LEU A 1 265 ? 9.479 6.520 -32.321 1.00 77.38 265 LEU A N 1
ATOM 2176 C CA . LEU A 1 265 ? 9.657 5.395 -33.245 1.00 77.38 265 LEU A CA 1
ATOM 2177 C C . LEU A 1 265 ? 11.088 4.845 -33.236 1.00 77.38 265 LEU A C 1
ATOM 2179 O O . LEU A 1 265 ? 11.272 3.633 -33.308 1.00 77.38 265 LEU A O 1
ATOM 2183 N N . LEU A 1 266 ? 12.092 5.718 -33.119 1.00 77.56 266 LEU A N 1
ATOM 2184 C CA . LEU A 1 266 ? 13.487 5.296 -32.973 1.00 77.56 266 LEU A CA 1
ATOM 2185 C C . LEU A 1 266 ? 13.702 4.530 -31.666 1.00 77.56 266 LEU A C 1
ATOM 2187 O O . LEU A 1 266 ? 14.332 3.476 -31.675 1.00 77.56 266 LEU A O 1
ATOM 2191 N N . ALA A 1 267 ? 13.131 5.013 -30.562 1.00 82.06 267 ALA A N 1
ATOM 2192 C CA . ALA A 1 267 ? 13.195 4.329 -29.278 1.00 82.06 267 ALA A CA 1
ATOM 2193 C C . ALA A 1 267 ? 12.525 2.948 -29.311 1.00 82.06 267 ALA A C 1
ATOM 2195 O O . ALA A 1 267 ? 13.111 1.976 -28.839 1.00 82.06 267 ALA A O 1
ATOM 2196 N N . ASP A 1 268 ? 11.332 2.846 -29.901 1.00 80.06 268 ASP A N 1
ATOM 2197 C CA . ASP A 1 268 ? 10.605 1.577 -30.016 1.00 80.06 268 ASP A CA 1
ATOM 2198 C C . ASP A 1 268 ? 11.377 0.579 -30.900 1.00 80.06 268 ASP A C 1
ATOM 2200 O O . ASP A 1 268 ? 11.496 -0.600 -30.565 1.00 80.06 268 ASP A O 1
ATOM 2204 N N . SER A 1 269 ? 11.990 1.063 -31.987 1.00 76.12 269 SER A N 1
ATOM 2205 C CA . SER A 1 269 ? 12.881 0.264 -32.833 1.00 76.12 269 SER A CA 1
ATOM 2206 C C . SER A 1 269 ? 14.105 -0.223 -32.051 1.00 76.12 269 SER A C 1
ATOM 2208 O O . SER A 1 269 ? 14.442 -1.404 -32.100 1.00 76.12 269 SER A O 1
ATOM 2210 N N . LEU A 1 270 ? 14.757 0.652 -31.281 1.00 76.38 270 LEU A N 1
ATOM 2211 C CA . LEU A 1 270 ? 15.902 0.283 -30.445 1.00 76.38 270 LEU A CA 1
ATOM 2212 C C . LEU A 1 270 ? 15.549 -0.818 -29.443 1.00 76.38 270 LEU A C 1
ATOM 2214 O O . LEU A 1 270 ? 16.294 -1.786 -29.322 1.00 76.38 270 LEU A O 1
ATOM 2218 N N . GLN A 1 271 ? 14.397 -0.716 -28.780 1.00 77.31 271 GLN A N 1
ATOM 2219 C CA . GLN A 1 271 ? 13.923 -1.750 -27.855 1.00 77.31 271 GLN A CA 1
ATOM 2220 C C . GLN A 1 271 ? 13.665 -3.097 -28.544 1.00 77.31 271 GLN A C 1
ATOM 2222 O O . GLN A 1 271 ? 13.841 -4.137 -27.917 1.00 77.31 271 GLN A O 1
ATOM 2227 N N . GLN A 1 272 ? 13.255 -3.090 -29.815 1.00 74.12 272 GLN A N 1
ATOM 2228 C CA . GLN A 1 272 ? 12.992 -4.310 -30.579 1.00 74.12 272 GLN A CA 1
ATOM 2229 C C . GLN A 1 272 ? 14.274 -5.000 -31.068 1.00 74.12 272 GLN A C 1
ATOM 2231 O O . GLN A 1 272 ? 14.321 -6.229 -31.128 1.00 74.12 272 GLN A O 1
ATOM 2236 N N . TYR A 1 273 ? 15.292 -4.225 -31.454 1.00 72.38 273 TYR A N 1
ATOM 2237 C CA . TYR A 1 273 ? 16.527 -4.757 -32.040 1.00 72.38 273 TYR A CA 1
ATOM 2238 C C . TYR A 1 273 ? 17.624 -5.052 -31.016 1.00 72.38 273 TYR A C 1
ATOM 2240 O O . TYR A 1 273 ? 18.463 -5.923 -31.259 1.00 72.38 273 TYR A O 1
ATOM 2248 N N . LEU A 1 274 ? 17.648 -4.338 -29.890 1.00 73.81 274 LEU A N 1
ATOM 2249 C CA . LEU A 1 274 ? 18.630 -4.589 -28.844 1.00 73.81 274 LEU A CA 1
ATOM 2250 C C . LEU A 1 274 ? 18.372 -5.947 -28.167 1.00 73.81 274 LEU A C 1
ATOM 2252 O O . LEU A 1 274 ? 17.218 -6.339 -27.981 1.00 73.81 274 LEU A O 1
ATOM 2256 N N . PRO A 1 275 ? 19.431 -6.679 -27.771 1.00 70.88 275 PRO A N 1
ATOM 2257 C CA . PRO A 1 275 ? 19.285 -7.878 -26.955 1.00 70.88 275 PRO A CA 1
ATOM 2258 C C . PRO A 1 275 ? 18.439 -7.605 -25.705 1.00 70.88 275 PRO A C 1
ATOM 2260 O O . PRO A 1 275 ? 18.524 -6.524 -25.125 1.00 70.88 275 PRO A O 1
ATOM 2263 N N . ALA A 1 276 ? 17.684 -8.610 -25.242 1.00 61.81 276 ALA A N 1
ATOM 2264 C CA . ALA A 1 276 ? 16.681 -8.501 -24.169 1.00 61.81 276 ALA A CA 1
ATOM 2265 C C . ALA A 1 276 ? 17.200 -8.011 -22.793 1.00 61.81 276 ALA A C 1
ATOM 2267 O O . ALA A 1 276 ? 16.424 -7.906 -21.848 1.00 61.81 276 ALA A O 1
ATOM 2268 N N . LEU A 1 277 ? 18.495 -7.710 -22.667 1.00 69.50 277 LEU A N 1
ATOM 2269 C CA . LEU A 1 277 ? 19.160 -7.237 -21.452 1.00 69.50 277 LEU A CA 1
ATOM 2270 C C . LEU A 1 277 ? 20.105 -6.048 -21.693 1.00 69.50 277 LEU A C 1
ATOM 2272 O O . LEU A 1 277 ? 20.813 -5.651 -20.775 1.00 69.50 277 LEU A O 1
ATOM 2276 N N . SER A 1 278 ? 20.143 -5.478 -22.899 1.00 80.38 278 SER A N 1
ATOM 2277 C CA . SER A 1 278 ? 20.993 -4.321 -23.188 1.00 80.38 278 SER A CA 1
ATOM 2278 C C . SER A 1 278 ? 20.337 -3.033 -22.680 1.00 80.38 278 SER A C 1
ATOM 2280 O O . SER A 1 278 ? 19.296 -2.637 -23.215 1.00 80.38 278 SER A O 1
ATOM 2282 N N . PRO A 1 279 ? 20.907 -2.352 -21.666 1.00 86.94 279 PRO A N 1
ATOM 2283 C CA . PRO A 1 279 ? 20.365 -1.084 -21.205 1.00 86.94 279 PRO A CA 1
ATOM 2284 C C . PRO A 1 279 ? 20.534 -0.028 -22.301 1.00 86.94 279 PRO A C 1
ATOM 2286 O O . PRO A 1 279 ? 21.553 0.017 -22.993 1.00 86.94 279 PRO A O 1
ATOM 2289 N N . CYS A 1 280 ? 19.525 0.829 -22.453 1.00 88.69 280 CYS A N 1
ATOM 2290 C CA . CYS A 1 280 ? 19.509 1.915 -23.428 1.00 88.69 280 CYS A CA 1
ATOM 2291 C C . CYS A 1 280 ? 18.770 3.135 -22.865 1.00 88.69 280 CYS A C 1
ATOM 2293 O O . CYS A 1 280 ? 17.790 2.981 -22.132 1.00 88.69 280 CYS A O 1
ATOM 2295 N N . THR A 1 281 ? 19.245 4.334 -23.202 1.00 91.69 281 THR A N 1
ATOM 2296 C CA . THR A 1 281 ? 18.702 5.621 -22.753 1.00 91.69 281 THR A CA 1
ATOM 2297 C C . THR A 1 281 ? 18.686 6.665 -23.868 1.00 91.69 281 THR A C 1
ATOM 2299 O O . THR A 1 281 ? 19.434 6.573 -24.845 1.00 91.69 281 THR A O 1
ATOM 2302 N N . TYR A 1 282 ? 17.825 7.669 -23.704 1.00 90.56 282 TYR A N 1
ATOM 2303 C CA . TYR A 1 282 ? 17.738 8.849 -24.555 1.00 90.56 282 TYR A CA 1
ATOM 2304 C C . TYR A 1 282 ? 18.485 10.025 -23.912 1.00 90.56 282 TYR A C 1
ATOM 2306 O O . TYR A 1 282 ? 18.240 10.391 -22.760 1.00 90.56 282 TYR A O 1
ATOM 2314 N N . LEU A 1 283 ? 19.398 10.637 -24.665 1.00 87.88 283 LEU A N 1
ATOM 2315 C CA . LEU A 1 283 ? 20.271 11.704 -24.169 1.00 87.88 283 LEU A CA 1
ATOM 2316 C C . LEU A 1 283 ? 19.717 13.113 -24.415 1.00 87.88 283 LEU A C 1
ATOM 2318 O O . LEU A 1 283 ? 20.170 14.077 -23.798 1.00 87.88 283 LEU A O 1
ATOM 2322 N N . GLY A 1 284 ? 18.721 13.240 -25.294 1.00 85.81 284 GLY A N 1
ATOM 2323 C CA . GLY A 1 284 ? 18.250 14.527 -25.800 1.00 85.81 284 GLY A CA 1
ATOM 2324 C C . GLY A 1 284 ? 18.723 14.792 -27.229 1.00 85.81 284 GLY A C 1
ATOM 2325 O O . GLY A 1 284 ? 19.659 14.170 -27.712 1.00 85.81 284 GLY A O 1
ATOM 2326 N N . LYS A 1 285 ? 18.058 15.724 -27.926 1.00 83.56 285 LYS A N 1
ATOM 2327 C CA . LYS A 1 285 ? 18.391 16.131 -29.309 1.00 83.56 285 LYS A CA 1
ATOM 2328 C C . LYS A 1 285 ? 18.517 14.959 -30.300 1.00 83.56 285 LYS A C 1
ATOM 2330 O O . LYS A 1 285 ? 19.333 14.991 -31.211 1.00 83.56 285 LYS A O 1
ATOM 2335 N N . GLY A 1 286 ? 17.685 13.935 -30.128 1.00 79.75 286 GLY A N 1
ATOM 2336 C CA . GLY A 1 286 ? 17.712 12.750 -30.982 1.00 79.75 286 GLY A CA 1
ATOM 2337 C C . GLY A 1 286 ? 18.825 11.750 -30.665 1.00 79.75 286 GLY A C 1
ATOM 2338 O O . GLY A 1 286 ? 18.869 10.731 -31.344 1.00 79.75 286 GLY A O 1
ATOM 2339 N N . ASP A 1 287 ? 19.671 11.986 -29.662 1.00 87.50 287 ASP A N 1
ATOM 2340 C CA . ASP A 1 287 ? 20.799 11.112 -29.338 1.00 87.50 287 ASP A CA 1
ATOM 2341 C C . ASP A 1 287 ? 20.381 9.954 -28.418 1.00 87.50 287 ASP A C 1
ATOM 2343 O O . ASP A 1 287 ? 19.606 10.129 -27.473 1.00 87.50 287 ASP A O 1
ATOM 2347 N N . PHE A 1 288 ? 20.932 8.766 -28.667 1.00 87.94 288 PHE A N 1
ATOM 2348 C CA . PHE A 1 288 ? 20.658 7.543 -27.909 1.00 87.94 288 PHE A CA 1
ATOM 2349 C C . PHE A 1 288 ? 21.951 6.845 -27.507 1.00 87.94 288 PHE A C 1
ATOM 2351 O O . PHE A 1 288 ? 22.914 6.828 -28.269 1.00 87.94 288 PHE A O 1
ATOM 2358 N N . LEU A 1 289 ? 21.951 6.212 -26.338 1.00 89.50 289 LEU A N 1
ATOM 2359 C CA . LEU A 1 289 ? 23.103 5.499 -25.792 1.00 89.50 289 LEU A CA 1
ATOM 2360 C C . LEU A 1 289 ? 22.683 4.107 -25.334 1.00 89.50 289 LEU A C 1
ATOM 2362 O O . LEU A 1 289 ? 21.634 3.962 -24.707 1.00 89.50 289 LEU A O 1
ATOM 2366 N N . ALA A 1 290 ? 23.486 3.088 -25.626 1.00 88.06 290 ALA A N 1
ATOM 2367 C CA . ALA A 1 290 ? 23.256 1.727 -25.153 1.00 88.06 290 ALA A CA 1
ATOM 2368 C C . ALA A 1 290 ? 24.554 1.033 -24.741 1.00 88.06 290 ALA A C 1
ATOM 2370 O O . ALA A 1 290 ? 25.615 1.303 -25.306 1.00 88.06 290 ALA A O 1
ATOM 2371 N N . VAL A 1 291 ? 24.451 0.092 -23.800 1.00 84.94 291 VAL A N 1
ATOM 2372 C CA . VAL A 1 291 ? 25.510 -0.894 -23.552 1.00 84.94 291 VAL A CA 1
ATOM 2373 C C . VAL A 1 291 ? 25.115 -2.207 -24.212 1.00 84.94 291 VAL A C 1
ATOM 2375 O O . VAL A 1 291 ? 24.097 -2.822 -23.888 1.00 84.94 291 VAL A O 1
ATOM 2378 N N . ILE A 1 292 ? 25.933 -2.631 -25.166 1.00 80.12 292 ILE A N 1
ATOM 2379 C CA . ILE A 1 292 ? 25.733 -3.848 -25.940 1.00 80.12 292 ILE A CA 1
ATOM 2380 C C . ILE A 1 292 ? 26.862 -4.796 -25.584 1.00 80.12 292 ILE A C 1
ATOM 2382 O O . ILE A 1 292 ? 28.024 -4.516 -25.858 1.00 80.12 292 ILE A O 1
ATOM 2386 N N . THR A 1 293 ? 26.528 -5.932 -24.988 1.00 71.94 293 THR A N 1
ATOM 2387 C CA . THR A 1 293 ? 27.481 -7.032 -24.874 1.00 71.94 293 THR A CA 1
ATOM 2388 C C . THR A 1 293 ? 27.404 -7.821 -26.175 1.00 71.94 293 THR A C 1
ATOM 2390 O O . THR A 1 293 ? 26.328 -8.351 -26.472 1.00 71.94 293 THR A O 1
ATOM 2393 N N . PRO A 1 294 ? 28.486 -7.899 -26.972 1.00 63.69 294 PRO A N 1
ATOM 2394 C CA . PRO A 1 294 ? 28.546 -8.770 -28.132 1.00 63.69 294 PRO A CA 1
ATOM 2395 C C . PRO A 1 294 ? 28.321 -10.186 -27.622 1.00 63.69 294 PRO A C 1
ATOM 2397 O O . PRO A 1 294 ? 29.160 -10.772 -26.939 1.00 63.69 294 PRO A O 1
ATOM 2400 N N . SER A 1 295 ? 27.118 -10.698 -27.833 1.00 54.31 295 SER A N 1
ATOM 2401 C CA . SER A 1 295 ? 26.773 -12.011 -27.326 1.00 54.31 295 SER A CA 1
ATOM 2402 C C . SER A 1 295 ? 27.620 -13.072 -28.034 1.00 54.31 295 SER A C 1
ATOM 2404 O O . SER A 1 295 ? 27.989 -12.909 -29.194 1.00 54.31 295 SER A O 1
ATOM 2406 N N . THR A 1 296 ? 27.849 -14.202 -27.372 1.00 44.75 296 THR A N 1
ATOM 2407 C CA . THR A 1 296 ? 28.411 -15.440 -27.941 1.00 44.75 296 THR A CA 1
ATOM 2408 C C . THR A 1 296 ? 27.597 -16.025 -29.112 1.00 44.75 296 THR A C 1
ATOM 2410 O O . THR A 1 296 ? 27.941 -17.090 -29.623 1.00 44.75 296 THR A O 1
ATOM 2413 N N . TYR A 1 297 ? 26.527 -15.357 -29.560 1.00 45.16 297 TYR A N 1
ATOM 2414 C CA . TYR A 1 297 ? 25.724 -15.766 -30.703 1.00 45.16 297 TYR A CA 1
ATOM 2415 C C . TYR A 1 297 ? 26.377 -15.327 -32.014 1.00 45.16 297 TYR A C 1
ATOM 2417 O O . TYR A 1 297 ? 26.517 -14.147 -32.320 1.00 45.16 297 TYR A O 1
ATOM 2425 N N . THR A 1 298 ? 26.692 -16.319 -32.835 1.00 44.44 298 THR A N 1
ATOM 2426 C CA . THR A 1 298 ? 27.125 -16.247 -34.236 1.00 44.44 298 THR A CA 1
ATOM 2427 C C . THR A 1 298 ? 26.049 -15.695 -35.192 1.00 44.44 298 THR A C 1
ATOM 2429 O O . THR A 1 298 ? 26.028 -16.047 -36.372 1.00 44.44 298 THR A O 1
ATOM 2432 N N . ASP A 1 299 ? 25.128 -14.851 -34.719 1.00 45.75 299 ASP A N 1
ATOM 2433 C CA . ASP A 1 299 ? 24.042 -14.300 -35.530 1.00 45.75 299 ASP A CA 1
ATOM 2434 C C . ASP A 1 299 ? 24.421 -12.899 -36.034 1.00 45.75 299 ASP A C 1
ATOM 2436 O O . ASP A 1 299 ? 24.472 -11.930 -35.274 1.00 45.75 299 ASP A O 1
ATOM 2440 N N . ARG A 1 300 ? 24.672 -12.785 -37.349 1.00 48.59 300 ARG A N 1
ATOM 2441 C CA . ARG A 1 300 ? 25.028 -11.530 -38.049 1.00 48.59 300 ARG A CA 1
ATOM 2442 C C . ARG A 1 300 ? 24.018 -10.391 -37.832 1.00 48.59 300 ARG A C 1
ATOM 2444 O O . ARG A 1 300 ? 24.318 -9.252 -38.164 1.00 48.59 300 ARG A O 1
ATOM 2451 N N . ARG A 1 301 ? 22.831 -10.673 -37.288 1.00 46.41 301 ARG A N 1
ATOM 2452 C CA . ARG A 1 301 ? 21.795 -9.679 -36.960 1.00 46.41 301 ARG A CA 1
ATOM 2453 C C . ARG A 1 301 ? 22.173 -8.713 -35.832 1.00 46.41 301 ARG A C 1
ATOM 2455 O O . ARG A 1 301 ? 21.591 -7.637 -35.771 1.00 46.41 301 ARG A O 1
ATOM 2462 N N . TYR A 1 302 ? 23.135 -9.071 -34.982 1.00 48.69 302 TYR A N 1
ATOM 2463 C CA . TYR A 1 302 ? 23.616 -8.222 -33.881 1.00 48.69 302 TYR A CA 1
ATOM 2464 C C . TYR A 1 302 ? 24.969 -7.568 -34.167 1.00 48.69 302 TYR A C 1
ATOM 2466 O O . TYR A 1 302 ? 25.567 -6.978 -33.268 1.00 48.69 302 TYR A O 1
ATOM 2474 N N . ASP A 1 303 ? 25.454 -7.663 -35.408 1.00 54.81 303 ASP A N 1
ATOM 2475 C CA . ASP A 1 303 ? 26.594 -6.872 -35.847 1.00 54.81 303 ASP A CA 1
ATOM 2476 C C . ASP A 1 303 ? 26.214 -5.394 -35.706 1.00 54.81 303 ASP A C 1
ATOM 2478 O O . ASP A 1 303 ? 25.250 -4.901 -36.295 1.00 54.81 303 ASP A O 1
ATOM 2482 N N . THR A 1 304 ? 26.929 -4.697 -34.834 1.00 49.75 304 THR A N 1
ATOM 2483 C CA . THR A 1 304 ? 26.599 -3.343 -34.410 1.00 49.75 304 THR A CA 1
ATOM 2484 C C . THR A 1 304 ? 26.752 -2.334 -35.559 1.00 49.75 304 THR A C 1
ATOM 2486 O O . THR A 1 304 ? 26.088 -1.294 -35.542 1.00 49.75 304 THR A O 1
ATOM 2489 N N . GLN A 1 305 ? 27.531 -2.658 -36.605 1.00 48.38 305 GLN A N 1
ATOM 2490 C CA . GLN A 1 305 ? 27.547 -1.911 -37.873 1.00 48.38 305 GLN A CA 1
ATOM 2491 C C . GLN A 1 305 ? 26.274 -2.144 -38.698 1.00 48.38 305 GLN A C 1
ATOM 2493 O O . GLN A 1 305 ? 25.750 -1.213 -39.310 1.00 48.38 305 GLN A O 1
ATOM 2498 N N . LEU A 1 306 ? 25.742 -3.367 -38.677 1.00 48.50 306 LEU A N 1
ATOM 2499 C CA . LEU A 1 306 ? 24.468 -3.726 -39.300 1.00 48.50 306 LEU A CA 1
ATOM 2500 C C . LEU A 1 306 ? 23.288 -3.137 -38.532 1.00 48.50 306 LEU A C 1
ATOM 2502 O O . LEU A 1 306 ? 22.345 -2.710 -39.175 1.00 48.50 306 LEU A O 1
ATOM 2506 N N . LEU A 1 307 ? 23.348 -3.010 -37.203 1.00 50.81 307 LEU A N 1
ATOM 2507 C CA . LEU A 1 307 ? 22.345 -2.287 -36.412 1.00 50.81 307 LEU A CA 1
ATOM 2508 C C . LEU A 1 307 ? 22.320 -0.799 -36.777 1.00 50.81 307 LEU A C 1
ATOM 2510 O O . LEU A 1 307 ? 21.244 -0.275 -37.038 1.00 50.81 307 LEU A O 1
ATOM 2514 N N . ALA A 1 308 ? 23.475 -0.140 -36.919 1.00 48.19 308 ALA A N 1
ATOM 2515 C CA . ALA A 1 308 ? 23.544 1.248 -37.391 1.00 48.19 308 ALA A CA 1
ATOM 2516 C C . ALA A 1 308 ? 22.940 1.452 -38.802 1.00 48.19 308 ALA A C 1
ATOM 2518 O O . ALA A 1 308 ? 22.458 2.540 -39.111 1.00 48.19 308 ALA A O 1
ATOM 2519 N N . GLN A 1 309 ? 22.930 0.410 -39.644 1.00 47.88 309 GLN A N 1
ATOM 2520 C CA . GLN A 1 309 ? 22.343 0.427 -40.994 1.00 47.88 309 GLN A CA 1
ATOM 2521 C C . GLN A 1 309 ? 20.895 -0.111 -41.049 1.00 47.88 309 GLN A C 1
ATOM 2523 O O . GLN A 1 309 ? 20.109 0.327 -41.889 1.00 47.88 309 GLN A O 1
ATOM 2528 N N . ALA A 1 310 ? 20.517 -1.019 -40.144 1.00 45.91 310 ALA A N 1
ATOM 2529 C CA . ALA A 1 310 ? 19.190 -1.629 -40.004 1.00 45.91 310 ALA A CA 1
ATOM 2530 C C . ALA A 1 310 ? 18.196 -0.730 -39.250 1.00 45.91 310 ALA A C 1
ATOM 2532 O O . ALA A 1 310 ? 17.001 -1.016 -39.235 1.00 45.91 310 ALA A O 1
ATOM 2533 N N . TRP A 1 311 ? 18.661 0.411 -38.725 1.00 53.25 311 TRP A N 1
ATOM 2534 C CA . TRP A 1 311 ? 17.878 1.564 -38.242 1.00 53.25 311 TRP A CA 1
ATOM 2535 C C . TRP A 1 311 ? 16.898 2.167 -39.275 1.00 53.25 311 TRP A C 1
ATOM 2537 O O . TRP A 1 311 ? 16.275 3.204 -39.044 1.00 53.25 311 TRP A O 1
ATOM 2547 N N . ILE A 1 312 ? 16.755 1.538 -40.440 1.00 52.34 312 ILE A N 1
ATOM 2548 C CA . ILE A 1 312 ? 16.041 2.035 -41.606 1.00 52.34 312 ILE A CA 1
ATOM 2549 C C . ILE A 1 312 ? 15.081 0.915 -42.039 1.00 52.34 312 ILE A C 1
ATOM 2551 O O . ILE A 1 312 ? 15.546 -0.071 -42.610 1.00 52.34 312 ILE A O 1
ATOM 2555 N N . PRO A 1 313 ? 13.753 1.035 -41.805 1.00 50.31 313 PRO A N 1
ATOM 2556 C CA . PRO A 1 313 ? 12.975 2.178 -42.288 1.00 50.31 313 PRO A CA 1
ATOM 2557 C C . PRO A 1 313 ? 11.764 2.556 -41.396 1.00 50.31 313 PRO A C 1
ATOM 2559 O O . PRO A 1 313 ? 10.700 1.949 -41.500 1.00 50.31 313 PRO A O 1
ATOM 2562 N N . ALA A 1 314 ? 11.831 3.637 -40.614 1.00 51.56 314 ALA A N 1
ATOM 2563 C CA . ALA A 1 314 ? 10.611 4.248 -40.070 1.00 51.56 314 ALA A CA 1
ATOM 2564 C C . ALA A 1 314 ? 9.981 5.146 -41.149 1.00 51.56 314 ALA A C 1
ATOM 2566 O O . ALA A 1 314 ? 10.289 6.332 -41.271 1.00 51.56 314 ALA A O 1
ATOM 2567 N N . ARG A 1 315 ? 9.141 4.574 -42.014 1.00 53.84 315 ARG A N 1
ATOM 2568 C CA . ARG A 1 315 ? 8.204 5.382 -42.806 1.00 53.84 315 ARG A CA 1
ATOM 2569 C C . ARG A 1 315 ? 7.029 5.758 -41.904 1.00 53.84 315 ARG A C 1
ATOM 2571 O O . ARG A 1 315 ? 6.613 4.951 -41.077 1.00 53.84 315 ARG A O 1
ATOM 2578 N N . ASP A 1 316 ? 6.502 6.970 -42.029 1.00 51.28 316 ASP A N 1
ATOM 2579 C CA . ASP A 1 316 ? 5.223 7.295 -41.393 1.00 51.28 316 ASP A CA 1
ATOM 2580 C C . ASP A 1 316 ? 4.065 6.513 -42.050 1.00 51.28 316 ASP A C 1
ATOM 2582 O O . ASP A 1 316 ? 4.241 5.848 -43.073 1.00 51.28 316 ASP A O 1
ATOM 2586 N N . ASN A 1 317 ? 2.854 6.603 -41.484 1.00 46.97 317 ASN A N 1
ATOM 2587 C CA . ASN A 1 317 ? 1.649 5.951 -42.029 1.00 46.97 317 ASN A CA 1
ATOM 2588 C C . ASN A 1 317 ? 1.301 6.398 -43.470 1.00 46.97 317 ASN A C 1
ATOM 2590 O O . ASN A 1 317 ? 0.396 5.834 -44.075 1.00 46.97 317 ASN A O 1
ATOM 2594 N N . LEU A 1 318 ? 1.990 7.414 -44.006 1.00 50.66 318 LEU A N 1
ATOM 2595 C CA . LEU A 1 318 ? 1.849 7.945 -45.363 1.00 50.66 318 LEU A CA 1
ATOM 2596 C C . LEU A 1 318 ? 3.017 7.520 -46.274 1.00 50.66 318 LEU A C 1
ATOM 2598 O O . LEU A 1 318 ? 3.139 8.005 -47.397 1.00 50.66 318 LEU A O 1
ATOM 2602 N N . GLY A 1 319 ? 3.894 6.624 -45.812 1.00 50.03 319 GLY A N 1
ATOM 2603 C CA . GLY A 1 319 ? 5.015 6.104 -46.590 1.00 50.03 319 GLY A CA 1
ATOM 2604 C C . GLY A 1 319 ? 6.202 7.064 -46.717 1.00 50.03 319 GLY A C 1
ATOM 2605 O O . GLY A 1 319 ? 7.158 6.729 -47.425 1.00 50.03 319 GLY A O 1
ATOM 2606 N N . SER A 1 320 ? 6.186 8.219 -46.043 1.00 52.38 320 SER A N 1
ATOM 2607 C CA . SER A 1 320 ? 7.281 9.191 -46.085 1.00 52.38 320 SER A CA 1
ATOM 2608 C C . SER A 1 320 ? 8.388 8.802 -45.104 1.00 52.38 320 SER A C 1
ATOM 2610 O O . SER A 1 320 ? 8.094 8.435 -43.967 1.00 52.38 320 SER A O 1
ATOM 2612 N N . PRO A 1 321 ? 9.670 8.883 -45.498 1.00 53.88 321 PRO A N 1
ATOM 2613 C CA . PRO A 1 321 ? 10.773 8.571 -44.599 1.00 53.88 321 PRO A CA 1
ATOM 2614 C C . PRO A 1 321 ? 10.816 9.571 -43.432 1.00 53.88 321 PRO A C 1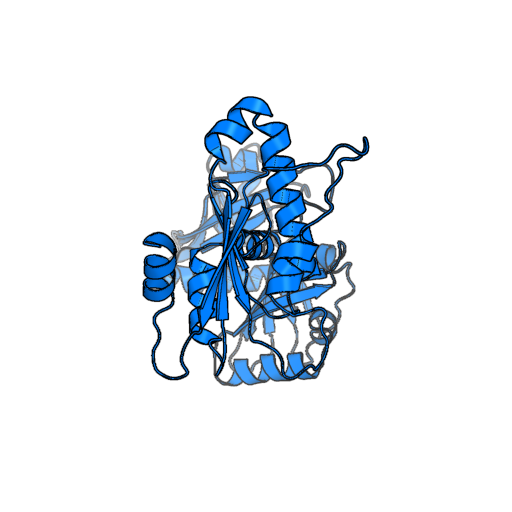
ATOM 2616 O O . PRO A 1 321 ? 10.977 10.772 -43.644 1.00 53.88 321 PRO A O 1
ATOM 2619 N N . LEU A 1 322 ? 10.701 9.085 -42.193 1.00 54.47 322 LEU A N 1
ATOM 2620 C CA . LEU A 1 322 ? 10.995 9.867 -40.992 1.00 54.47 322 LEU A CA 1
ATOM 2621 C C . LEU A 1 322 ? 12.519 9.890 -40.825 1.00 54.47 322 LEU A C 1
ATOM 2623 O O . LEU A 1 322 ? 13.100 9.001 -40.213 1.00 54.47 322 LEU A O 1
ATOM 2627 N N . ARG A 1 323 ? 13.193 10.852 -41.462 1.00 58.69 323 ARG A N 1
ATOM 2628 C CA . ARG A 1 323 ? 14.661 10.980 -41.427 1.00 58.69 323 ARG A CA 1
ATOM 2629 C C . ARG A 1 323 ? 15.082 12.282 -40.765 1.00 58.69 323 ARG A C 1
ATOM 2631 O O . ARG A 1 323 ? 14.784 13.318 -41.343 1.00 58.69 323 ARG A O 1
ATOM 2638 N N . CYS A 1 324 ? 15.858 12.210 -39.678 1.00 54.12 324 CYS A N 1
ATOM 2639 C CA . CYS A 1 324 ? 17.002 13.110 -39.447 1.00 54.12 324 CYS A CA 1
ATOM 2640 C C . CYS A 1 324 ? 18.164 12.457 -40.230 1.00 54.12 324 CYS A C 1
ATOM 2642 O O . CYS A 1 324 ? 18.531 11.335 -39.883 1.00 54.12 324 CYS A O 1
ATOM 2644 N N . PRO A 1 325 ? 18.650 13.022 -41.350 1.00 56.78 325 PRO A N 1
ATOM 2645 C CA . PRO A 1 325 ? 19.521 12.300 -42.288 1.00 56.78 325 PRO A CA 1
ATOM 2646 C C . PRO A 1 325 ? 20.944 12.016 -41.775 1.00 56.78 325 PRO A C 1
ATOM 2648 O O . PRO A 1 325 ? 21.638 11.216 -42.394 1.00 56.78 325 PRO A O 1
ATOM 2651 N N . ASP A 1 326 ? 21.348 12.596 -40.641 1.00 70.38 326 ASP A N 1
ATOM 2652 C CA . ASP A 1 326 ? 22.754 12.666 -40.221 1.00 70.38 326 ASP A CA 1
ATOM 2653 C C . ASP A 1 326 ? 23.016 11.960 -38.882 1.00 70.38 326 ASP A C 1
ATOM 2655 O O . ASP A 1 326 ? 23.641 12.521 -37.978 1.00 70.38 326 ASP A O 1
ATOM 2659 N N . TYR A 1 327 ? 22.506 10.735 -38.733 1.00 73.12 327 TYR A N 1
ATOM 2660 C CA . TYR A 1 327 ? 22.865 9.888 -37.597 1.00 73.12 327 TYR A CA 1
ATOM 2661 C C . TYR A 1 327 ? 24.250 9.271 -37.791 1.00 73.12 327 TYR A C 1
ATOM 2663 O O . TYR A 1 327 ? 24.509 8.596 -38.787 1.00 73.12 327 TYR A O 1
ATOM 2671 N N . GLN A 1 328 ? 25.126 9.465 -36.810 1.00 75.44 328 GLN A N 1
ATOM 2672 C CA . GLN A 1 328 ? 26.413 8.787 -36.713 1.00 75.44 328 GLN A CA 1
ATOM 2673 C C . GLN A 1 328 ? 26.397 7.817 -35.538 1.00 75.44 328 GLN A C 1
ATOM 2675 O O . GLN A 1 328 ? 25.892 8.137 -34.463 1.00 75.44 328 GLN A O 1
ATOM 2680 N N . CYS A 1 329 ? 26.954 6.629 -35.758 1.00 77.38 329 CYS A N 1
ATOM 2681 C CA . CYS A 1 329 ? 27.136 5.619 -34.727 1.00 77.38 329 CYS A CA 1
ATOM 2682 C C . CYS A 1 329 ? 28.609 5.594 -34.315 1.00 77.38 329 CYS A C 1
ATOM 2684 O O . CYS A 1 329 ? 29.482 5.382 -35.156 1.00 77.38 329 CYS A O 1
ATOM 2686 N N . GLN A 1 330 ? 28.875 5.779 -33.027 1.00 80.69 330 GLN A N 1
ATOM 2687 C CA . GLN A 1 330 ? 30.197 5.668 -32.419 1.00 80.69 330 GLN A CA 1
ATOM 2688 C C . GLN A 1 330 ? 30.176 4.559 -31.367 1.00 80.69 330 GLN A C 1
ATOM 2690 O O . GLN A 1 330 ? 29.182 4.375 -30.664 1.00 80.69 330 GLN A O 1
ATOM 2695 N N . GLN A 1 331 ? 31.269 3.806 -31.263 1.00 79.81 331 GLN A N 1
ATOM 2696 C CA . GLN A 1 331 ? 31.380 2.673 -30.347 1.00 79.81 331 GLN A CA 1
ATOM 2697 C C . GLN A 1 331 ? 32.718 2.710 -29.627 1.00 79.81 331 GLN A C 1
ATOM 2699 O O . GLN A 1 331 ? 33.755 2.909 -30.259 1.00 79.81 331 GLN A O 1
ATOM 2704 N N . ILE A 1 332 ? 32.694 2.485 -28.314 1.00 79.81 332 ILE A N 1
ATOM 2705 C CA . ILE A 1 332 ? 33.900 2.324 -27.501 1.00 79.81 332 ILE A CA 1
ATOM 2706 C C . ILE A 1 332 ? 33.799 1.005 -26.723 1.00 79.81 332 ILE A C 1
ATOM 2708 O O . ILE A 1 332 ? 32.804 0.785 -26.025 1.00 79.81 332 ILE A O 1
ATOM 2712 N N . PRO A 1 333 ? 34.805 0.115 -26.819 1.00 76.19 333 PRO A N 1
ATOM 2713 C CA . PRO A 1 333 ? 34.854 -1.090 -26.003 1.00 76.19 333 PRO A CA 1
ATOM 2714 C C . PRO A 1 333 ? 35.089 -0.736 -24.530 1.00 76.19 333 PRO A C 1
ATOM 2716 O O . PRO A 1 333 ? 35.983 0.045 -24.202 1.00 76.19 333 PRO A O 1
ATOM 2719 N N . LEU A 1 334 ? 34.305 -1.336 -23.637 1.00 74.56 334 LEU A N 1
ATOM 2720 C CA . LEU A 1 334 ? 34.488 -1.244 -22.192 1.00 74.56 334 LEU A CA 1
ATOM 2721 C C . LEU A 1 334 ? 35.394 -2.405 -21.757 1.00 74.56 334 LEU A C 1
ATOM 2723 O O . LEU A 1 334 ? 35.048 -3.576 -21.914 1.00 74.56 334 LEU A O 1
ATOM 2727 N N . ALA A 1 335 ? 36.593 -2.085 -21.268 1.00 67.06 335 ALA A N 1
ATOM 2728 C CA . ALA A 1 335 ? 37.562 -3.088 -20.827 1.00 67.06 335 ALA A CA 1
ATOM 2729 C C . ALA A 1 335 ? 37.134 -3.762 -19.507 1.00 67.06 335 ALA A C 1
ATOM 2731 O O . ALA A 1 335 ? 36.520 -3.130 -18.650 1.00 67.06 335 ALA A O 1
ATOM 2732 N N . GLU A 1 336 ? 37.536 -5.027 -19.320 1.00 56.97 336 GLU A N 1
ATOM 2733 C CA . GLU A 1 336 ? 37.233 -5.883 -18.152 1.00 56.97 336 GLU A CA 1
ATOM 2734 C C . GLU A 1 336 ? 37.659 -5.313 -16.788 1.00 56.97 336 GLU A C 1
ATOM 2736 O O . GLU A 1 336 ? 37.195 -5.771 -15.742 1.00 56.97 336 GLU A O 1
ATOM 2741 N N . HIS A 1 337 ? 38.542 -4.315 -16.769 1.00 52.25 337 HIS A N 1
ATOM 2742 C CA . HIS A 1 337 ? 39.073 -3.736 -15.544 1.00 52.25 337 HIS A CA 1
ATOM 2743 C C . HIS A 1 337 ? 38.766 -2.234 -15.481 1.00 52.25 337 HIS A C 1
ATOM 2745 O O . HIS A 1 337 ? 39.428 -1.424 -16.122 1.00 52.25 337 HIS A O 1
ATOM 2751 N N . GLN A 1 338 ? 37.770 -1.878 -14.661 1.00 55.25 338 GLN A N 1
ATOM 2752 C CA . GLN A 1 338 ? 37.546 -0.526 -14.120 1.00 55.25 338 GLN A CA 1
ATOM 2753 C C . GLN A 1 338 ? 37.313 0.606 -15.141 1.00 55.25 338 GLN A C 1
ATOM 2755 O O . GLN A 1 338 ? 37.749 1.737 -14.917 1.00 55.25 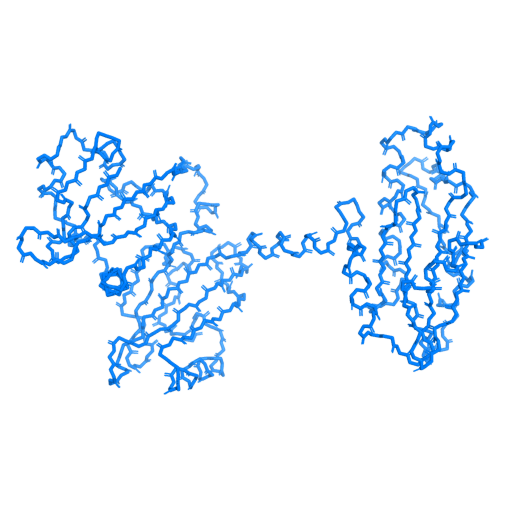338 GLN A O 1
ATOM 2760 N N . PHE A 1 339 ? 36.613 0.358 -16.250 1.00 66.31 339 PHE A N 1
ATOM 2761 C CA . PHE A 1 339 ? 36.225 1.461 -17.131 1.00 66.31 339 PHE A CA 1
ATOM 2762 C C . PHE A 1 339 ? 34.978 2.182 -16.588 1.00 66.31 339 PHE A C 1
ATOM 2764 O O . PHE A 1 339 ? 33.893 1.608 -16.534 1.00 66.31 339 PHE A O 1
ATOM 2771 N N . ASP A 1 340 ? 35.138 3.439 -16.163 1.00 73.88 340 ASP A N 1
ATOM 2772 C CA . ASP A 1 340 ? 34.035 4.302 -15.724 1.00 73.88 340 ASP A CA 1
ATOM 2773 C C . ASP A 1 340 ? 33.151 4.676 -16.926 1.00 73.88 340 ASP A C 1
ATOM 2775 O O . ASP A 1 340 ? 33.620 5.275 -17.898 1.00 73.88 340 ASP A O 1
ATOM 2779 N N . LEU A 1 341 ? 31.866 4.319 -16.867 1.00 77.56 341 LEU A N 1
ATOM 2780 C CA . LEU A 1 341 ? 30.892 4.612 -17.918 1.00 77.56 341 LEU A CA 1
ATOM 2781 C C . LEU A 1 341 ? 30.688 6.109 -18.146 1.00 77.56 341 LEU A C 1
ATOM 2783 O O . LEU A 1 341 ? 30.481 6.507 -19.291 1.00 77.56 341 LEU A O 1
ATOM 2787 N N . ALA A 1 342 ? 30.758 6.932 -17.098 1.00 76.06 342 ALA A N 1
ATOM 2788 C CA . ALA A 1 342 ? 30.652 8.380 -17.243 1.00 76.06 342 ALA A CA 1
ATOM 2789 C C . ALA A 1 342 ? 31.850 8.913 -18.038 1.00 76.06 342 ALA A C 1
ATOM 2791 O O . ALA A 1 342 ? 31.690 9.631 -19.021 1.00 76.06 342 ALA A O 1
ATOM 2792 N N . ARG A 1 343 ? 33.053 8.434 -17.709 1.00 78.50 343 ARG A N 1
ATOM 2793 C CA . ARG A 1 343 ? 34.272 8.768 -18.451 1.00 78.50 343 ARG A CA 1
ATOM 2794 C C . ARG A 1 343 ? 34.237 8.263 -19.898 1.00 78.50 343 ARG A C 1
ATOM 2796 O O . ARG A 1 343 ? 34.705 8.953 -20.799 1.00 78.50 343 ARG A O 1
ATOM 2803 N N . ALA A 1 344 ? 33.690 7.072 -20.140 1.00 77.56 344 ALA A N 1
ATOM 2804 C CA . ALA A 1 344 ? 33.498 6.531 -21.489 1.00 77.56 344 ALA A CA 1
ATOM 2805 C C . ALA A 1 344 ? 32.563 7.408 -22.324 1.00 77.56 344 ALA A C 1
ATOM 2807 O O . ALA A 1 344 ? 32.823 7.685 -23.495 1.00 77.56 344 ALA A O 1
ATOM 2808 N N . PHE A 1 345 ? 31.480 7.855 -21.697 1.00 80.88 345 PHE A N 1
ATOM 2809 C CA . PHE A 1 345 ? 30.516 8.748 -22.302 1.00 80.88 345 PHE A CA 1
ATOM 2810 C C . PHE A 1 345 ? 31.118 10.122 -22.629 1.00 80.88 345 PHE A C 1
ATOM 2812 O O . PHE A 1 345 ? 30.898 10.627 -23.731 1.00 80.88 345 PHE A O 1
ATOM 2819 N N . ASP A 1 346 ? 31.937 10.681 -21.735 1.00 80.69 346 ASP A N 1
ATOM 2820 C CA . ASP A 1 346 ? 32.659 11.933 -21.981 1.00 80.69 346 ASP A CA 1
ATOM 2821 C C . ASP A 1 346 ? 33.602 11.816 -23.187 1.00 80.69 346 ASP A C 1
ATOM 2823 O O . ASP A 1 346 ? 33.656 12.715 -24.026 1.00 80.69 346 ASP A O 1
ATOM 2827 N N . LEU A 1 347 ? 34.296 10.682 -23.337 1.00 76.88 347 LEU A N 1
ATOM 2828 C CA . LEU A 1 347 ? 35.159 10.418 -24.495 1.00 76.88 347 LEU A CA 1
ATOM 2829 C C . LEU A 1 347 ? 34.373 10.322 -25.814 1.00 76.88 347 LEU A C 1
ATOM 2831 O O . LEU A 1 347 ? 34.869 10.770 -26.847 1.00 76.88 347 LEU A O 1
ATOM 2835 N N . LEU A 1 348 ? 33.151 9.780 -25.791 1.00 72.31 348 LEU A N 1
ATOM 2836 C CA . LEU A 1 348 ? 32.225 9.791 -26.937 1.00 72.31 348 LEU A CA 1
ATOM 2837 C C . LEU A 1 348 ? 31.643 11.187 -27.221 1.00 72.31 348 LEU A C 1
ATOM 2839 O O . LEU A 1 348 ? 31.178 11.472 -28.319 1.00 72.31 348 LEU A O 1
ATOM 2843 N N . HIS A 1 349 ? 31.608 12.074 -26.228 1.00 69.06 349 HIS A N 1
ATOM 2844 C CA . HIS A 1 349 ? 31.175 13.459 -26.423 1.00 69.06 349 HIS A CA 1
ATOM 2845 C C . HIS A 1 349 ? 32.278 14.370 -26.960 1.00 69.06 349 HIS A C 1
ATOM 2847 O O . HIS A 1 349 ? 31.966 15.364 -27.610 1.00 69.06 349 HIS A O 1
ATOM 2853 N N . GLN A 1 350 ? 33.543 14.041 -26.697 1.00 68.88 350 GLN A N 1
ATOM 2854 C CA . GLN A 1 350 ? 34.699 14.817 -27.151 1.00 68.88 350 GLN A CA 1
ATOM 2855 C C . GLN A 1 350 ? 35.137 14.495 -28.591 1.00 68.88 350 GLN A C 1
ATOM 2857 O O . GLN A 1 350 ? 35.812 15.326 -29.198 1.00 68.88 350 GLN A O 1
ATOM 2862 N N . ASN A 1 351 ? 34.761 13.325 -29.121 1.00 48.59 351 ASN A N 1
ATOM 2863 C CA . ASN A 1 351 ? 35.033 12.876 -30.496 1.00 48.59 351 ASN A CA 1
ATOM 2864 C C . ASN A 1 351 ? 33.783 12.957 -31.377 1.00 48.59 351 ASN A C 1
ATOM 2866 O O . ASN A 1 351 ? 33.946 13.190 -32.593 1.00 48.59 351 ASN A O 1
#

Nearest PDB structures (foldseek):
  5xge-assembly1_A  TM=4.749E-01  e=2.001E-08  Pseudomonas aeruginosa PAO1
  4zmm-assembly1_B  TM=7.268E-01  e=1.536E-04  Pseudomonas aeruginosa PAO1
  5m3c-assembly1_B  TM=7.625E-01  e=8.888E-04  Pseudomonas aeruginosa
  7e6g-assembly1_B  TM=6.948E-01  e=1.321E-03  Pseudomonas aeruginosa
  4h54-assembly1_A  TM=6.995E-01  e=2.199E-03  Escherichia coli K-12

Foldseek 3Di:
DWWQALVQQATQDDDPVRCVVLVHPDDVVRRPDRNVVQDKPQNSLVVVVQQVCLVVVDKDWFWAWDQRVHNTWIFTWIWHWDQDPVGGIIIDIDGPDTDDDDPDPQVVLQFHKWKFKAFQQQFTPIIHPSNCQFAVVQGGGPCSFVVDPVVVVVQVVVCVVDQKDWDWDWTQTPNGTFIKIWIWGQSDPVSGMIMIIIGGCRVVVVVVQCVQADVLARAGEPVNLLVLCVVVDDAWKKKKKKDLPCLVVVCVVPDDVLSSVLLNVLSVLCCVQAPVPWHKHDDDSSMIIIIHRPDPDPDPSVPVVVVVVVSDDPQDVVRHGSDSPGIDMDMDIDHPPDDRPVVVVVVVVVD

Secondary structure (DSSP, 8-state):
-EEEETTTTEEEEE-HHHHHHTT-SSHHHHHH--TTTT--HHHHHHHHHHHHHHHTT--EEEEEEE-GGG--EEEEEEEEEEE-TTS-EEEEEEEEEEE---S-TTTTTTTS-EEEEE-TTSBEEEE-HHHHHHTTT--SBHHHHHS-HHHHHHHHHHTTT-SEEEEEEEEEETTEEEEEEEEEEESSTT---EEEEEEE-HHHHHHHHHHTB-TTT-SBPHHHHHHHHHHS--TT-EEEEEEETTHHHHHHHH-HHHHHHHHHHHHHHHHHHS-TT--EEEEETTEEEEEE---S---GGG-HHHHHHHS---B-TTS-B---S-EEEEEEE--TTT--HHHHHHHHHH-

pLDDT: mean 81.35, std 14.97, range [36.66, 97.75]

Radius of gyration: 28.33 Å; Cα contacts (8 Å, |Δi|>4): 586; chains: 1; bounding box: 65×45×79 Å

Mean predicted aligned error: 13.47 Å

Solvent-accessible surface area (backbone atoms only — not comparable to full-atom values): 19520 Å² total; per-residue (Å²): 61,34,32,38,30,71,91,77,31,26,37,80,44,54,45,72,70,25,28,59,71,48,74,33,97,45,63,73,60,46,42,66,43,73,47,62,86,81,50,35,68,24,51,52,55,52,51,53,51,49,50,58,44,20,74,75,70,43,73,46,80,46,35,40,75,45,52,43,96,77,46,74,42,44,30,41,30,41,37,35,58,40,74,46,98,90,66,51,73,28,37,35,39,36,60,90,44,74,54,79,80,64,97,50,82,83,73,74,58,59,52,39,66,22,28,34,22,24,38,70,88,35,34,59,73,32,46,36,71,64,37,37,58,43,42,65,68,66,61,55,32,57,46,62,62,64,76,32,69,68,57,50,52,49,55,60,53,52,45,71,82,32,79,60,41,78,48,76,46,77,35,78,37,72,88,44,78,39,33,30,40,37,39,39,32,55,81,46,97,81,55,47,35,38,41,35,42,35,31,43,40,37,68,59,52,51,48,53,61,45,65,47,20,34,89,78,48,68,32,30,19,59,72,49,32,54,59,52,47,69,77,61,69,44,77,62,20,27,43,36,38,38,39,37,79,53,38,69,67,47,37,68,75,62,34,69,73,53,45,53,53,45,47,30,54,51,37,52,50,47,66,69,72,44,62,99,79,45,50,36,24,63,75,56,70,75,22,37,40,32,45,45,59,78,62,96,63,93,53,74,81,71,37,67,72,50,43,69,61,60,73,62,80,56,48,47,102,83,69,48,75,67,68,77,89,48,68,45,78,48,75,48,79,39,58,78,74,87,61,53,65,68,60,53,49,50,55,64,70,75,105

Organism: NCBI:txid2083153